Protein AF-A0AAW2DBZ5-F1 (afdb_monomer)

Secondary structure (DSSP, 8-state):
-GGGSHHHHHHHHHHHT----S-HHHHHHHHHHHHHHHHHHHHHHHTTTHHHHHHHHHHHHHHHHHT--SHHHHHHHHHHHHHHHHHHHHHHHHHHHHHT-S---SSS--HHHHHHHHHHHHHHH----EE-TT--EE--HHHHHHHHHHHHHHHHS-SS---HHHHHHHHTT--PPPPPHHHHHHHTSPPPHHHHHHHHHHS-TTSPP-TT---HHHHHHH-TTGGG---------S-------S-----------------------

Solvent-accessible surface area (backbone atoms only — not comparable to full-atom values): 16894 Å² total; per-residue (Å²): 111,67,86,75,39,78,65,44,62,53,54,50,51,59,41,58,66,59,87,61,79,78,53,73,67,53,30,51,52,55,32,51,64,47,37,51,58,53,51,52,52,46,44,47,68,68,57,62,42,45,71,57,49,44,53,52,48,51,51,51,46,51,54,44,68,75,64,62,82,50,73,68,46,53,54,49,45,52,53,50,50,54,52,43,51,54,45,49,55,50,52,40,53,53,35,32,60,68,39,72,52,90,75,76,75,91,67,77,87,57,51,67,60,24,50,50,47,34,50,52,51,50,58,73,70,51,83,65,63,46,66,48,97,85,67,50,79,43,66,51,67,71,59,47,51,50,51,52,51,53,50,52,48,62,71,71,44,72,87,70,81,68,51,72,64,55,54,51,58,67,46,73,80,56,88,71,86,73,80,49,74,65,54,53,52,59,74,66,52,82,79,48,69,65,58,54,49,54,52,48,73,64,44,59,46,88,44,83,43,56,98,84,68,56,38,41,41,57,54,66,74,64,52,69,71,68,82,59,76,75,64,74,73,72,70,77,70,94,64,81,90,75,83,83,72,97,79,77,94,73,90,77,84,88,84,88,83,88,86,81,85,88,83,88,89,79,92,80,136

Sequence (269 aa):
MWTSHPSCKEMIQLAWRSQNAGSRAAQLYSKLQKVRPDSSSWNKTVFGKVETEVKNKLALLQDIQNTIVNEDDVRREKCIREEVEILLNKEEQMWAQKARCDWILKGDRNKRFFQTIVKQRRAKSSILQLKDRNENLTDKPEEIEGILVEHFKSSYEDQNALSVDDILQELQGINIPQLTAQQCLELSKPITNFEIECTVFQLGPHKAPGPDGIPAYFFRNTGIFLDQTSLTLSKPSSTQGLYSNPSTKHSLASSQRTITLMRSPTLGP

Foldseek 3Di:
DLLVDPCSLVLLVVLLPDDDDDDLVVNVLSSLVSSVVSVVVVCCVPVVCLVVVLVVLVVVLVVLVVVDDDPVSVVVNVVSVVVNVVSLVSLLVVLCLLLVPPDDPPDPRPSVVSVVSNVVVCVVPDDQWDAAPVRDIDRDPVVVVVRVVVVVVVVPPCPDPDDPVNVVVVCVPDPDDDDDPVNVVVVPDFDDPVNVLVVLVVQDQSDQDDVSRDGSVVCNSNVSVSVSPPPPPVPPDPDDDDPPDPDDDDDDDDDDDDDDDDDDDDDDD

Radius of gyration: 31.0 Å; Cα contacts (8 Å, |Δi|>4): 136; chains: 1; bounding box: 101×47×87 Å

pLDDT: mean 74.48, std 19.23, range [26.88, 92.12]

Nearest PDB structures (foldseek):
  6zbt-assembly2_D  TM=3.368E-01  e=8.893E+00  Homo sapiens
  8ts1-assembly1_A  TM=1.913E-01  e=8.444E+00  Homo sapiens

Structure (mmCIF, N/CA/C/O backbone):
data_AF-A0AAW2DBZ5-F1
#
_entry.id   AF-A0AAW2DBZ5-F1
#
loop_
_atom_site.group_PDB
_atom_site.id
_atom_site.type_symbol
_atom_site.label_atom_id
_atom_site.label_alt_id
_atom_site.label_comp_id
_atom_site.label_asym_id
_atom_site.label_entity_id
_atom_site.label_seq_id
_atom_site.pdbx_PDB_ins_code
_atom_site.Cartn_x
_atom_site.Cartn_y
_atom_site.Cartn_z
_atom_site.occupancy
_atom_site.B_iso_or_equiv
_atom_site.auth_seq_id
_atom_site.auth_comp_id
_atom_site.auth_asym_id
_atom_site.auth_atom_id
_atom_site.pdbx_PDB_model_num
ATOM 1 N N . MET A 1 1 ? 2.232 7.362 -7.092 1.00 67.44 1 MET A N 1
ATOM 2 C CA . MET A 1 1 ? 2.298 6.153 -7.939 1.00 67.44 1 MET A CA 1
ATOM 3 C C . MET A 1 1 ? 0.928 5.722 -8.454 1.00 67.44 1 MET A C 1
ATOM 5 O O . MET A 1 1 ? 0.677 5.961 -9.623 1.00 67.44 1 MET A O 1
ATOM 9 N N . TRP A 1 2 ? 0.039 5.111 -7.654 1.00 72.38 2 TRP A N 1
ATOM 10 C CA . TRP A 1 2 ? -1.233 4.574 -8.181 1.00 72.38 2 TRP A CA 1
ATOM 11 C C . TRP A 1 2 ? -2.104 5.639 -8.853 1.00 72.38 2 TRP A C 1
ATOM 13 O O . TRP A 1 2 ? -2.554 5.466 -9.975 1.00 72.38 2 TRP A O 1
ATOM 23 N N . THR A 1 3 ? -2.286 6.769 -8.185 1.00 69.12 3 THR A N 1
ATOM 24 C CA . THR A 1 3 ? -3.102 7.913 -8.627 1.00 69.12 3 THR A CA 1
ATOM 25 C C . THR A 1 3 ? -2.534 8.656 -9.833 1.00 69.12 3 THR A C 1
ATOM 27 O O . THR A 1 3 ? -3.256 9.402 -10.481 1.00 69.12 3 THR A O 1
ATOM 30 N N . SER A 1 4 ? -1.258 8.435 -10.152 1.00 69.50 4 SER A N 1
ATOM 31 C CA . SER A 1 4 ? -0.603 8.983 -11.342 1.00 69.50 4 SER A CA 1
ATOM 32 C C . SER A 1 4 ? -0.947 8.187 -12.606 1.00 69.50 4 SER A C 1
ATOM 34 O O . SER A 1 4 ? -0.693 8.664 -13.707 1.00 69.50 4 SER A O 1
ATOM 36 N N . HIS A 1 5 ? -1.491 6.971 -12.469 1.00 73.44 5 HIS A N 1
ATOM 37 C CA . HIS A 1 5 ? -1.887 6.142 -13.602 1.00 73.44 5 HIS A CA 1
ATOM 38 C C . HIS A 1 5 ? -3.355 6.416 -13.976 1.00 73.44 5 HIS A C 1
ATOM 40 O O . HIS A 1 5 ? -4.223 6.284 -13.108 1.00 73.44 5 HIS A O 1
ATOM 46 N N . PRO A 1 6 ? -3.672 6.736 -15.245 1.00 73.88 6 PRO A N 1
ATOM 47 C CA . PRO A 1 6 ? -5.022 7.137 -15.657 1.00 73.88 6 PRO A CA 1
ATOM 48 C C . PRO A 1 6 ? -6.081 6.064 -15.358 1.00 73.88 6 PRO A C 1
ATOM 50 O O . PRO A 1 6 ? -7.137 6.367 -14.804 1.00 73.88 6 PRO A O 1
ATOM 53 N N . SER A 1 7 ? -5.748 4.788 -15.578 1.00 77.44 7 SER A N 1
ATOM 54 C CA . SER A 1 7 ? -6.664 3.662 -15.328 1.00 77.44 7 SER A CA 1
ATOM 55 C C . SER A 1 7 ? -6.982 3.414 -13.844 1.00 77.44 7 SER A C 1
ATOM 57 O O . SER A 1 7 ? -7.844 2.597 -13.529 1.00 77.44 7 SER A O 1
ATOM 59 N N . CYS A 1 8 ? -6.254 4.040 -12.911 1.00 75.31 8 CYS A N 1
ATOM 60 C CA . CYS A 1 8 ? -6.492 3.860 -11.478 1.00 75.31 8 CYS A CA 1
ATOM 61 C C . CYS A 1 8 ? -7.874 4.393 -11.097 1.00 75.31 8 CYS A C 1
ATOM 63 O O . CYS A 1 8 ? -8.652 3.706 -10.439 1.00 75.31 8 CYS A O 1
ATOM 65 N N . LYS A 1 9 ? -8.209 5.598 -11.574 1.00 77.50 9 LYS A N 1
ATOM 66 C CA . LYS A 1 9 ? -9.499 6.236 -11.296 1.00 77.50 9 LYS A CA 1
ATOM 67 C C . LYS A 1 9 ? -10.655 5.442 -11.907 1.00 77.50 9 LYS A C 1
ATOM 69 O O . LYS A 1 9 ? -11.675 5.258 -11.251 1.00 77.50 9 LYS A O 1
ATOM 74 N N . GLU A 1 10 ? -10.467 4.936 -13.122 1.00 80.69 10 GLU A N 1
ATOM 75 C CA . GLU A 1 10 ? -11.455 4.118 -13.831 1.00 80.69 10 GLU A CA 1
ATOM 76 C C . GLU A 1 10 ? -11.730 2.798 -13.106 1.00 80.69 10 GLU A C 1
ATOM 78 O O . GLU A 1 10 ? -12.887 2.482 -12.835 1.00 80.69 10 GLU A O 1
ATOM 83 N N . MET A 1 11 ? -10.681 2.067 -12.711 1.00 81.38 11 MET A N 1
ATOM 84 C CA . MET A 1 11 ? -10.806 0.821 -11.946 1.00 81.38 11 MET A CA 1
ATOM 85 C C . MET A 1 11 ? -11.600 1.037 -10.652 1.00 81.38 11 MET A C 1
ATOM 87 O O . MET A 1 11 ? -12.526 0.285 -10.350 1.00 81.38 11 MET A O 1
ATOM 91 N N . ILE A 1 12 ? -11.296 2.116 -9.928 1.00 77.88 12 ILE A N 1
ATOM 92 C CA . ILE A 1 12 ? -11.972 2.448 -8.671 1.00 77.88 12 ILE A CA 1
ATOM 93 C C . ILE A 1 12 ? -13.445 2.773 -8.916 1.00 77.88 12 ILE A C 1
ATOM 95 O O . ILE A 1 12 ? -14.307 2.272 -8.200 1.00 77.88 12 ILE A O 1
ATOM 99 N N . GLN A 1 13 ? -13.753 3.577 -9.935 1.00 78.81 13 GLN A N 1
ATOM 100 C CA . GLN A 1 13 ? -15.133 3.918 -10.278 1.00 78.81 13 GLN A CA 1
ATOM 101 C C . GLN A 1 13 ? -15.946 2.689 -10.696 1.00 78.81 13 GLN A C 1
ATOM 103 O O . GLN A 1 13 ? -17.103 2.566 -10.294 1.00 78.81 13 GLN A O 1
ATOM 108 N N . LEU A 1 14 ? -15.356 1.768 -11.461 1.00 80.25 14 LEU A N 1
ATOM 109 C CA . LEU A 1 14 ? -16.009 0.522 -11.866 1.00 80.25 14 LEU A CA 1
ATOM 110 C C . LEU A 1 14 ? -16.351 -0.352 -10.654 1.00 80.25 14 LEU A C 1
ATOM 112 O O . LEU A 1 14 ? -17.503 -0.761 -10.508 1.00 80.25 14 LEU A O 1
ATOM 116 N N . ALA A 1 15 ? -15.400 -0.555 -9.739 1.00 76.81 15 ALA A N 1
ATOM 117 C CA . ALA A 1 15 ? -15.642 -1.297 -8.502 1.00 76.81 15 ALA A CA 1
ATOM 118 C C . ALA A 1 15 ? -16.706 -0.613 -7.611 1.00 76.81 15 ALA A C 1
ATOM 120 O O . ALA A 1 15 ? -17.565 -1.274 -7.013 1.00 76.81 15 ALA A O 1
ATOM 121 N N . TRP A 1 16 ? -16.703 0.726 -7.566 1.00 78.44 16 TRP A N 1
ATOM 122 C CA . TRP A 1 16 ? -17.593 1.534 -6.721 1.00 78.44 16 TRP A CA 1
ATOM 123 C C . TRP A 1 16 ? -19.044 1.620 -7.213 1.00 78.44 16 TRP A C 1
ATOM 125 O O . TRP A 1 16 ? -19.956 1.822 -6.404 1.00 78.44 16 TRP A O 1
ATOM 135 N N . ARG A 1 17 ? -19.276 1.451 -8.522 1.00 76.38 17 ARG A N 1
ATOM 136 C CA . ARG A 1 17 ? -20.611 1.464 -9.155 1.00 76.38 17 ARG A CA 1
ATOM 137 C C . ARG A 1 17 ? -21.458 0.234 -8.838 1.00 76.38 17 ARG A C 1
ATOM 139 O O . ARG A 1 17 ? -22.646 0.224 -9.151 1.00 76.38 17 ARG A O 1
ATOM 146 N N . SER A 1 18 ? -20.881 -0.790 -8.215 1.00 72.75 18 SER A N 1
ATOM 147 C CA . SER A 1 18 ? -21.631 -1.986 -7.846 1.00 72.75 18 SER A CA 1
ATOM 148 C C . SER A 1 18 ? -22.760 -1.662 -6.852 1.00 72.75 18 SER A C 1
ATOM 150 O O . SER A 1 18 ? -22.534 -1.102 -5.776 1.00 72.75 18 SER A O 1
ATOM 152 N N . GLN A 1 19 ? -23.999 -1.999 -7.228 1.00 69.69 19 GLN A N 1
ATOM 153 C CA . GLN A 1 19 ? -25.156 -1.888 -6.341 1.00 69.69 19 GLN A CA 1
ATOM 154 C C . GLN A 1 19 ? -25.124 -3.041 -5.338 1.00 69.69 19 GLN A C 1
ATOM 156 O O . GLN A 1 19 ? -25.031 -4.206 -5.719 1.00 69.69 19 GLN A O 1
ATOM 161 N N . ASN A 1 20 ? -25.181 -2.704 -4.052 1.00 75.25 20 ASN A N 1
ATOM 162 C CA . ASN A 1 20 ? -25.226 -3.665 -2.957 1.00 75.25 20 ASN A CA 1
ATOM 163 C C . ASN A 1 20 ? -26.498 -3.392 -2.143 1.00 75.25 20 ASN A C 1
ATOM 165 O O . ASN A 1 20 ? -26.858 -2.232 -1.941 1.00 75.25 20 ASN A O 1
ATOM 169 N N . ALA A 1 21 ? -27.180 -4.441 -1.687 1.00 74.81 21 ALA A N 1
ATOM 170 C CA . ALA A 1 21 ? -28.349 -4.314 -0.819 1.00 74.81 21 ALA A CA 1
ATOM 171 C C . ALA A 1 21 ? -27.935 -4.098 0.651 1.00 74.81 21 ALA A C 1
ATOM 173 O O . ALA A 1 21 ? -26.823 -4.446 1.048 1.00 74.81 21 ALA A O 1
ATOM 174 N N . GLY A 1 22 ? -28.838 -3.545 1.466 1.00 80.25 22 GLY A N 1
ATOM 175 C CA . GLY A 1 22 ? -28.649 -3.373 2.913 1.00 80.25 22 GLY A CA 1
ATOM 176 C C . GLY A 1 22 ? -28.512 -1.918 3.365 1.00 80.25 22 GLY A C 1
ATOM 177 O O . GLY A 1 22 ? -28.784 -0.986 2.607 1.00 80.25 22 GLY A O 1
ATOM 178 N N . SER A 1 23 ? -28.105 -1.720 4.623 1.00 82.19 23 SER A N 1
ATOM 179 C CA . SER A 1 23 ? -27.888 -0.386 5.200 1.00 82.19 23 SER A CA 1
ATOM 180 C C . SER A 1 23 ? -26.765 0.360 4.475 1.00 82.19 23 SER A C 1
ATOM 182 O O . SER A 1 23 ? -25.863 -0.255 3.910 1.00 82.19 23 SER A O 1
ATOM 184 N N . ARG A 1 24 ? -26.761 1.696 4.520 1.00 74.94 24 ARG A N 1
ATOM 185 C CA . ARG A 1 24 ? -25.708 2.510 3.878 1.00 74.94 24 ARG A CA 1
ATOM 186 C C . ARG A 1 24 ? -24.297 2.139 4.355 1.00 74.94 24 ARG A C 1
ATOM 188 O O . ARG A 1 24 ? -23.380 2.074 3.543 1.00 74.94 24 ARG A O 1
ATOM 195 N N . ALA A 1 25 ? -24.141 1.807 5.638 1.00 77.81 25 ALA A N 1
ATOM 196 C CA . ALA A 1 25 ? -22.880 1.308 6.189 1.00 77.81 25 ALA A CA 1
ATOM 197 C C . ALA A 1 25 ? -22.480 -0.058 5.596 1.00 77.81 25 ALA A C 1
ATOM 199 O O . ALA A 1 25 ? -21.330 -0.244 5.201 1.00 77.81 25 ALA A O 1
ATOM 200 N N . ALA A 1 26 ? -23.430 -0.991 5.457 1.00 80.00 26 ALA A N 1
ATOM 201 C CA . ALA A 1 26 ? -23.186 -2.288 4.823 1.00 80.00 26 ALA A CA 1
ATOM 202 C C . ALA A 1 26 ? -22.861 -2.149 3.325 1.00 80.00 26 ALA A C 1
ATOM 204 O O . ALA A 1 26 ? -21.994 -2.856 2.805 1.00 80.00 26 ALA A O 1
ATOM 205 N N . GLN A 1 27 ? -23.501 -1.202 2.633 1.00 80.94 27 GLN A N 1
ATOM 206 C CA . GLN A 1 27 ? -23.209 -0.879 1.237 1.00 80.94 27 GLN A CA 1
ATOM 207 C C . GLN A 1 27 ? -21.795 -0.320 1.072 1.00 80.94 27 GLN A C 1
ATOM 209 O O . GLN A 1 27 ? -21.076 -0.766 0.176 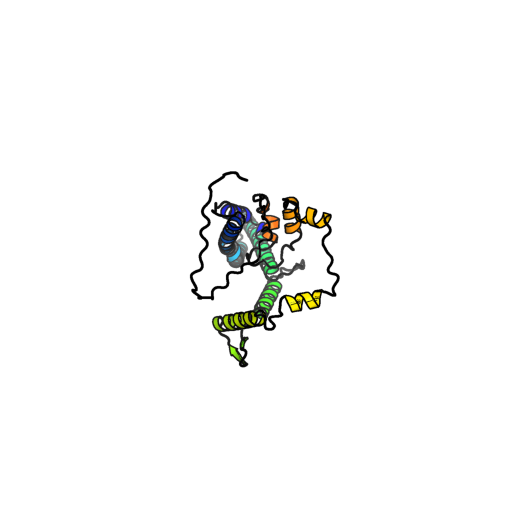1.00 80.94 27 GLN A O 1
ATOM 214 N N . LEU A 1 28 ? -21.385 0.616 1.937 1.00 79.44 28 LEU A N 1
ATOM 215 C CA . LEU A 1 28 ? -20.029 1.163 1.963 1.00 79.44 28 LEU A CA 1
ATOM 216 C C . LEU A 1 28 ? -19.001 0.054 2.202 1.00 79.44 28 LEU A C 1
ATOM 218 O O . LEU A 1 28 ? -18.080 -0.103 1.405 1.00 79.44 28 LEU A O 1
ATOM 222 N N . TYR A 1 29 ? -19.194 -0.759 3.241 1.00 81.31 29 TYR A N 1
ATOM 223 C CA . TYR A 1 29 ? -18.308 -1.880 3.548 1.00 81.31 29 TYR A CA 1
ATOM 224 C C . TYR A 1 29 ? -18.183 -2.855 2.369 1.00 81.31 29 TYR A C 1
ATOM 226 O O . TYR A 1 29 ? -17.077 -3.203 1.963 1.00 81.31 29 TYR A O 1
ATOM 234 N N . SER A 1 30 ? -19.306 -3.229 1.752 1.00 82.06 30 SER A N 1
ATOM 235 C CA . SER A 1 30 ? -19.325 -4.131 0.593 1.00 82.06 30 SER A CA 1
ATOM 236 C C . SER A 1 30 ? -18.597 -3.545 -0.621 1.00 82.06 30 SER A C 1
ATOM 238 O O . SER A 1 30 ? -17.924 -4.272 -1.350 1.00 82.06 30 SER A O 1
ATOM 240 N N . LYS A 1 31 ? -18.686 -2.226 -0.840 1.00 81.81 31 LYS A N 1
ATOM 241 C CA . LYS A 1 31 ? -17.921 -1.539 -1.893 1.00 81.81 31 LYS A CA 1
ATOM 242 C C . LYS A 1 31 ? -16.422 -1.554 -1.595 1.00 81.81 31 LYS A C 1
ATOM 244 O O . LYS A 1 31 ? -15.640 -1.877 -2.484 1.00 81.81 31 LYS A O 1
ATOM 249 N N . LEU A 1 32 ? -16.017 -1.277 -0.354 1.00 81.69 32 LEU A N 1
ATOM 250 C CA . LEU A 1 32 ? -14.607 -1.333 0.060 1.00 81.69 32 LEU A CA 1
ATOM 251 C C . LEU A 1 32 ? -14.028 -2.750 -0.093 1.00 81.69 32 LEU A C 1
ATOM 253 O O . LEU A 1 32 ? -12.922 -2.910 -0.612 1.00 81.69 32 LEU A O 1
ATOM 257 N N . GLN A 1 33 ? -14.807 -3.777 0.259 1.00 82.81 33 GLN A N 1
ATOM 258 C CA . GLN A 1 33 ? -14.425 -5.181 0.086 1.00 82.81 33 GLN A CA 1
ATOM 259 C C . GLN A 1 33 ? -14.250 -5.595 -1.380 1.00 82.81 33 GLN A C 1
ATOM 261 O O . GLN A 1 33 ? -13.469 -6.499 -1.650 1.00 82.81 33 GLN A O 1
ATOM 266 N N . LYS A 1 34 ? -14.918 -4.930 -2.331 1.00 82.31 34 LYS A N 1
ATOM 267 C CA . LYS A 1 34 ? -14.721 -5.149 -3.777 1.00 82.31 34 LYS A CA 1
ATOM 268 C C . LYS A 1 34 ? -13.516 -4.390 -4.329 1.00 82.31 34 LYS A C 1
ATOM 270 O O . LYS A 1 34 ? -12.716 -4.950 -5.068 1.00 82.31 34 LYS A O 1
ATOM 275 N N . VAL A 1 35 ? -13.326 -3.137 -3.912 1.00 83.00 35 VAL A N 1
ATOM 276 C CA . VAL A 1 35 ? -12.179 -2.317 -4.341 1.00 83.00 35 VAL A CA 1
ATOM 277 C C . VAL A 1 35 ? -10.847 -2.960 -3.947 1.00 83.00 35 VAL A C 1
ATOM 279 O O . VAL A 1 35 ? -9.864 -2.872 -4.683 1.00 83.00 35 VAL A O 1
ATOM 282 N N . ARG A 1 36 ? -10.778 -3.610 -2.784 1.00 81.94 36 ARG A N 1
ATOM 283 C CA . ARG A 1 36 ? -9.543 -4.214 -2.268 1.00 81.94 36 ARG A CA 1
ATOM 284 C C . ARG A 1 36 ? -8.939 -5.304 -3.182 1.00 81.94 36 ARG A C 1
ATOM 286 O O . ARG A 1 36 ? -7.766 -5.166 -3.538 1.00 81.94 36 ARG A O 1
ATOM 293 N N . PRO A 1 37 ? -9.650 -6.378 -3.574 1.00 83.25 37 PRO A N 1
ATOM 294 C CA . PRO A 1 37 ? -9.114 -7.381 -4.491 1.00 83.25 37 PRO A CA 1
ATOM 295 C C . PRO A 1 37 ? -8.846 -6.810 -5.889 1.00 83.25 37 PRO A C 1
ATOM 297 O O . PRO A 1 37 ? -7.792 -7.105 -6.454 1.00 83.25 37 PRO A O 1
ATOM 300 N N . ASP A 1 38 ? -9.718 -5.938 -6.405 1.00 83.56 38 ASP A N 1
ATOM 301 C CA . ASP A 1 38 ? -9.556 -5.328 -7.732 1.00 83.56 38 ASP A CA 1
ATOM 302 C C . ASP A 1 38 ? -8.300 -4.453 -7.800 1.00 83.56 38 ASP A C 1
ATOM 304 O O . ASP A 1 38 ? -7.484 -4.588 -8.713 1.00 83.56 38 ASP A O 1
ATOM 308 N N . SER A 1 39 ? -8.075 -3.618 -6.782 1.00 78.94 39 SER A N 1
ATOM 309 C CA . SER A 1 39 ? -6.864 -2.797 -6.673 1.00 78.94 39 SER A CA 1
ATOM 310 C C . SER A 1 39 ? -5.599 -3.635 -6.484 1.00 78.94 39 SER A C 1
ATOM 312 O O . SER A 1 39 ? -4.557 -3.305 -7.051 1.00 78.94 39 SER A O 1
ATOM 314 N N . SER A 1 40 ? -5.677 -4.750 -5.752 1.00 80.88 40 SER A N 1
ATOM 315 C CA . SER A 1 40 ? -4.569 -5.700 -5.609 1.00 80.88 40 SER A CA 1
ATOM 316 C C . SER A 1 40 ? -4.218 -6.377 -6.940 1.00 80.88 40 SER A C 1
ATOM 318 O O . SER A 1 40 ? -3.044 -6.423 -7.320 1.00 80.88 40 SER A O 1
ATOM 320 N N . SER A 1 41 ? -5.225 -6.849 -7.680 1.00 83.81 41 SER A N 1
ATOM 321 C CA . SER A 1 41 ? -5.068 -7.448 -9.010 1.00 83.81 41 SER A CA 1
ATOM 322 C C . SER A 1 41 ? -4.499 -6.442 -10.013 1.00 83.81 41 SER A C 1
ATOM 324 O O . SER A 1 41 ? -3.495 -6.706 -10.678 1.00 83.81 41 SER A O 1
ATOM 326 N N . TRP A 1 42 ? -5.063 -5.234 -10.047 1.00 83.81 42 TRP A N 1
ATOM 327 C CA . TRP A 1 42 ? -4.586 -4.139 -10.884 1.00 83.81 42 TRP A CA 1
ATOM 328 C C . TRP A 1 42 ? -3.137 -3.757 -10.565 1.00 83.81 42 TRP A C 1
ATOM 330 O O . TRP A 1 42 ? -2.319 -3.628 -11.475 1.00 83.81 42 TRP A O 1
ATOM 340 N N . ASN A 1 43 ? -2.774 -3.660 -9.283 1.00 82.44 43 ASN A N 1
ATOM 341 C CA . ASN A 1 43 ? -1.408 -3.352 -8.872 1.00 82.44 43 ASN A CA 1
ATOM 342 C C . ASN A 1 43 ? -0.407 -4.428 -9.324 1.00 82.44 43 ASN A C 1
ATOM 344 O O . ASN A 1 43 ? 0.690 -4.093 -9.766 1.00 82.44 43 ASN A O 1
ATOM 348 N N . LYS A 1 44 ? -0.775 -5.715 -9.265 1.00 81.00 44 LYS A N 1
ATOM 349 C CA . LYS A 1 44 ? 0.066 -6.800 -9.800 1.00 81.00 44 LYS A CA 1
ATOM 350 C C . LYS A 1 44 ? 0.233 -6.695 -11.315 1.00 81.00 44 LYS A C 1
ATOM 352 O O . LYS A 1 44 ? 1.339 -6.877 -11.811 1.00 81.00 44 LYS A O 1
ATOM 357 N N . THR A 1 45 ? -0.834 -6.373 -12.037 1.00 81.25 45 THR A N 1
ATOM 358 C CA . THR A 1 45 ? -0.811 -6.280 -13.501 1.00 81.25 45 THR A CA 1
ATOM 359 C C . THR A 1 45 ? -0.018 -5.072 -13.996 1.00 81.25 45 THR A C 1
ATOM 361 O O . THR A 1 45 ? 0.801 -5.223 -14.897 1.00 81.25 45 THR A O 1
ATOM 364 N N . VAL A 1 46 ? -0.224 -3.895 -13.395 1.00 76.44 46 VAL A N 1
ATOM 365 C CA . VAL A 1 46 ? 0.373 -2.625 -13.847 1.00 76.44 46 VAL A CA 1
ATOM 366 C C . VAL A 1 46 ? 1.750 -2.373 -13.242 1.00 76.44 46 VAL A C 1
ATOM 368 O O . VAL A 1 46 ? 2.656 -1.937 -13.942 1.00 76.44 46 VAL A O 1
ATOM 371 N N . PHE A 1 47 ? 1.938 -2.644 -11.948 1.00 76.38 47 PHE A N 1
ATOM 372 C CA . PHE A 1 47 ? 3.202 -2.352 -11.260 1.00 76.38 47 PHE A CA 1
ATOM 373 C C . PHE A 1 47 ? 4.044 -3.596 -10.975 1.00 76.38 47 PHE A C 1
ATOM 375 O O . PHE A 1 47 ? 5.253 -3.483 -10.785 1.00 76.38 47 PHE A O 1
ATOM 382 N N . GLY A 1 48 ? 3.444 -4.790 -10.969 1.00 77.88 48 GLY A N 1
ATOM 383 C CA . GLY A 1 48 ? 4.169 -6.036 -10.702 1.00 77.88 48 GLY A CA 1
ATOM 384 C C . GLY A 1 48 ? 5.193 -6.397 -11.778 1.00 77.88 48 GLY A C 1
ATOM 385 O O . GLY A 1 48 ? 6.137 -7.124 -11.486 1.00 77.88 48 GLY A O 1
ATOM 386 N N . LYS A 1 49 ? 5.048 -5.859 -12.995 1.00 81.31 49 LYS A N 1
ATOM 387 C CA . LYS A 1 49 ? 5.963 -6.103 -14.120 1.00 81.31 49 LYS A CA 1
ATOM 388 C C . LYS A 1 49 ? 6.995 -5.001 -14.343 1.00 81.31 49 LYS A C 1
ATOM 390 O O . LYS A 1 49 ? 7.881 -5.202 -15.164 1.00 81.31 49 LYS A O 1
ATOM 395 N N . VAL A 1 50 ? 6.948 -3.894 -13.596 1.00 85.50 50 VAL A N 1
ATOM 396 C CA . VAL A 1 50 ? 7.817 -2.722 -13.831 1.00 85.50 50 VAL A CA 1
ATOM 397 C C . VAL A 1 50 ? 9.298 -3.099 -13.840 1.00 85.50 50 VAL A C 1
ATOM 399 O O . VAL A 1 50 ? 10.021 -2.677 -14.732 1.00 85.50 50 VAL A O 1
ATOM 402 N N . GLU A 1 51 ? 9.754 -3.954 -12.921 1.00 83.12 51 GLU A N 1
ATOM 403 C CA . GLU A 1 51 ? 11.168 -4.370 -12.882 1.00 83.12 51 GLU A CA 1
ATOM 404 C C . GLU A 1 51 ? 11.570 -5.193 -14.120 1.00 83.12 51 GLU A C 1
ATOM 406 O O . GLU A 1 51 ? 12.692 -5.092 -14.617 1.00 83.12 51 GLU A O 1
ATOM 411 N N . THR A 1 52 ? 10.639 -5.999 -14.641 1.00 86.00 52 THR A N 1
ATOM 412 C CA . THR A 1 52 ? 10.849 -6.803 -15.855 1.00 86.00 52 THR A CA 1
ATOM 413 C C . THR A 1 52 ? 10.801 -5.924 -17.103 1.00 86.00 52 THR A C 1
ATOM 415 O O . THR A 1 52 ? 11.634 -6.073 -17.990 1.00 86.00 52 THR A O 1
ATOM 418 N N . GLU A 1 53 ? 9.875 -4.967 -17.158 1.00 87.25 53 GLU A N 1
ATOM 419 C CA . GLU A 1 53 ? 9.768 -3.992 -18.245 1.00 87.25 53 GLU A CA 1
ATOM 420 C C . GLU A 1 53 ? 11.005 -3.099 -18.330 1.00 87.25 53 GLU A C 1
ATOM 422 O O . GLU A 1 53 ? 11.540 -2.925 -19.422 1.00 87.25 53 GLU A O 1
ATOM 427 N N . VAL A 1 54 ? 11.514 -2.612 -17.191 1.00 88.75 54 VAL A N 1
ATOM 428 C CA . VAL A 1 54 ? 12.789 -1.880 -17.117 1.00 88.75 54 VAL A CA 1
ATOM 429 C C . VAL A 1 54 ? 13.916 -2.728 -17.702 1.00 88.75 54 VAL A C 1
ATOM 431 O O . VAL A 1 54 ? 14.647 -2.254 -18.568 1.00 88.75 54 VAL A O 1
ATOM 434 N N . LYS A 1 55 ? 14.040 -3.996 -17.285 1.00 89.81 55 LYS A N 1
ATOM 435 C CA . LYS A 1 55 ? 15.083 -4.902 -17.790 1.00 89.81 55 LYS A CA 1
ATOM 436 C C . LYS A 1 55 ? 14.976 -5.115 -19.305 1.00 89.81 55 LYS A C 1
ATOM 438 O O . LYS A 1 55 ? 15.985 -5.028 -19.999 1.00 89.81 55 LYS A O 1
ATOM 443 N N . ASN A 1 56 ? 13.770 -5.357 -19.814 1.00 91.62 56 ASN A N 1
ATOM 444 C CA . ASN A 1 56 ? 13.531 -5.597 -21.237 1.00 91.62 56 ASN A CA 1
ATOM 445 C C . ASN A 1 56 ? 13.809 -4.347 -22.084 1.00 91.62 56 ASN A C 1
ATOM 447 O O . ASN A 1 56 ? 14.418 -4.447 -23.144 1.00 91.62 56 ASN A O 1
ATOM 451 N N . LYS A 1 57 ? 13.387 -3.166 -21.618 1.00 91.88 57 LYS A N 1
ATOM 452 C CA . LYS A 1 57 ? 13.604 -1.898 -22.327 1.00 91.88 57 LYS A CA 1
ATOM 453 C C . LYS A 1 57 ? 15.067 -1.460 -22.297 1.00 91.88 57 LYS A C 1
ATOM 455 O O . LYS A 1 57 ? 15.534 -0.916 -23.289 1.00 91.88 57 LYS A O 1
ATOM 460 N N . LEU A 1 58 ? 15.802 -1.746 -21.220 1.00 91.38 58 LEU A N 1
ATOM 461 C CA . LEU A 1 58 ? 17.253 -1.541 -21.171 1.00 91.38 58 LEU A CA 1
ATOM 462 C C . LEU A 1 58 ? 17.998 -2.457 -22.148 1.00 91.38 58 LEU A C 1
ATOM 464 O O . LEU A 1 58 ? 18.895 -1.983 -22.835 1.00 91.38 58 LEU A O 1
ATOM 468 N N . ALA A 1 59 ? 17.608 -3.733 -22.246 1.00 92.00 59 ALA A N 1
ATOM 469 C CA . ALA A 1 59 ? 18.180 -4.649 -23.234 1.00 92.00 59 ALA A CA 1
ATOM 470 C C . ALA A 1 59 ? 17.907 -4.163 -24.667 1.00 92.00 59 ALA A C 1
ATOM 472 O O . ALA A 1 59 ? 18.833 -4.033 -25.458 1.00 92.00 59 ALA A O 1
ATOM 473 N N . LEU A 1 60 ? 16.662 -3.772 -24.960 1.00 91.25 60 LEU A N 1
ATOM 474 C CA . LEU A 1 60 ? 16.295 -3.200 -26.257 1.00 91.25 60 LEU A CA 1
ATOM 475 C C . LEU A 1 60 ? 17.077 -1.916 -26.573 1.00 91.25 60 LEU A C 1
ATOM 477 O O . LEU A 1 60 ? 17.505 -1.722 -27.707 1.00 91.25 60 LEU A O 1
ATOM 481 N N . LEU A 1 61 ? 17.259 -1.032 -25.587 1.00 91.06 61 LEU A N 1
ATOM 482 C CA . LEU A 1 61 ? 18.046 0.188 -25.753 1.00 91.06 61 LEU A CA 1
ATOM 483 C C . LEU A 1 61 ? 19.499 -0.143 -26.108 1.00 91.06 61 LEU A C 1
ATOM 485 O O . LEU A 1 61 ? 20.052 0.467 -27.018 1.00 91.06 61 LEU A O 1
ATOM 489 N N . GLN A 1 62 ? 20.090 -1.126 -25.427 1.00 91.44 62 GLN A N 1
ATOM 490 C CA . GLN A 1 62 ? 21.448 -1.587 -25.698 1.00 91.44 62 GLN A CA 1
ATOM 491 C C . GLN A 1 62 ? 21.576 -2.190 -27.105 1.00 91.44 62 GLN A C 1
ATOM 493 O O . GLN A 1 62 ? 22.519 -1.865 -27.823 1.00 91.44 62 GLN A O 1
ATOM 498 N N . ASP A 1 63 ? 20.612 -3.005 -27.530 1.00 90.44 63 ASP A N 1
ATOM 499 C CA . ASP A 1 63 ? 20.592 -3.596 -28.872 1.00 90.44 63 ASP A CA 1
ATOM 500 C C . ASP A 1 63 ? 20.491 -2.520 -29.962 1.00 90.44 63 ASP A C 1
ATOM 502 O O . ASP A 1 63 ? 21.237 -2.556 -30.943 1.00 90.44 63 ASP A O 1
ATOM 506 N N . ILE A 1 64 ? 19.621 -1.520 -29.773 1.00 88.12 64 ILE A N 1
ATOM 507 C CA . ILE A 1 64 ? 19.499 -0.385 -30.697 1.00 88.12 64 ILE A CA 1
ATOM 508 C C . ILE A 1 64 ? 20.811 0.394 -30.744 1.00 88.12 64 ILE A C 1
ATOM 510 O O . ILE A 1 64 ? 21.290 0.666 -31.837 1.00 88.12 64 ILE A O 1
ATOM 514 N N . GLN A 1 65 ? 21.417 0.700 -29.591 1.00 88.19 65 GLN A N 1
ATOM 515 C CA . GLN A 1 65 ? 22.684 1.435 -29.505 1.00 88.19 65 GLN A CA 1
ATOM 516 C C . GLN A 1 65 ? 23.843 0.718 -30.209 1.00 88.19 65 GLN A C 1
ATOM 518 O O . GLN A 1 65 ? 24.688 1.376 -30.813 1.00 88.19 65 GLN A O 1
ATOM 523 N N . ASN A 1 66 ? 23.853 -0.615 -30.196 1.00 88.56 66 ASN A N 1
ATOM 524 C CA . ASN A 1 66 ? 24.845 -1.422 -30.910 1.00 88.56 66 ASN A CA 1
ATOM 525 C C . ASN A 1 66 ? 24.594 -1.504 -32.426 1.00 88.56 66 ASN A C 1
ATOM 527 O O . ASN A 1 66 ? 25.502 -1.865 -33.171 1.00 88.56 66 ASN A O 1
ATOM 531 N N . THR A 1 67 ? 23.380 -1.187 -32.882 1.00 86.38 67 THR A N 1
ATOM 532 C CA . THR A 1 67 ? 22.926 -1.386 -34.270 1.00 86.38 67 THR A CA 1
ATOM 533 C C . THR A 1 67 ? 22.527 -0.064 -34.941 1.00 86.38 67 THR A C 1
ATOM 535 O O . THR A 1 67 ? 21.805 -0.070 -35.934 1.00 86.38 67 THR A O 1
ATOM 538 N N . ILE A 1 68 ? 22.961 1.086 -34.409 1.00 85.00 68 ILE A N 1
ATOM 539 C CA . ILE A 1 68 ? 22.634 2.398 -34.989 1.00 85.00 68 ILE A CA 1
ATOM 540 C C . ILE A 1 68 ? 23.354 2.548 -36.328 1.00 85.00 68 ILE A C 1
ATOM 542 O O . ILE A 1 68 ? 24.582 2.607 -36.373 1.00 85.00 68 ILE A O 1
ATOM 546 N N . VAL A 1 69 ? 22.580 2.675 -37.405 1.00 83.44 69 VAL A N 1
ATOM 547 C CA . VAL A 1 69 ? 23.114 2.961 -38.746 1.00 83.44 69 VAL A CA 1
ATOM 548 C C . VAL A 1 69 ? 22.479 4.223 -39.332 1.00 83.44 69 VAL A C 1
ATOM 550 O O . VAL A 1 69 ? 23.169 5.006 -39.984 1.00 83.44 69 VAL A O 1
ATOM 553 N N . ASN A 1 70 ? 21.192 4.469 -39.052 1.00 88.31 70 ASN A N 1
ATOM 554 C CA . ASN A 1 70 ? 20.406 5.503 -39.728 1.00 88.31 70 ASN A CA 1
ATOM 555 C C . ASN A 1 70 ? 19.841 6.558 -38.758 1.00 88.31 70 ASN A C 1
ATOM 557 O O . ASN A 1 70 ? 19.703 6.325 -37.557 1.00 88.31 70 ASN A O 1
ATOM 561 N N . GLU A 1 71 ? 19.419 7.711 -39.291 1.00 84.75 71 GLU A N 1
ATOM 562 C CA . GLU A 1 71 ? 18.772 8.775 -38.501 1.00 84.75 71 GLU A CA 1
ATOM 563 C C . GLU A 1 71 ? 17.464 8.302 -37.832 1.00 84.75 71 GLU A C 1
ATOM 565 O O . GLU A 1 71 ? 17.146 8.701 -36.711 1.00 84.75 71 GLU A O 1
ATOM 570 N N . ASP A 1 72 ? 16.731 7.388 -3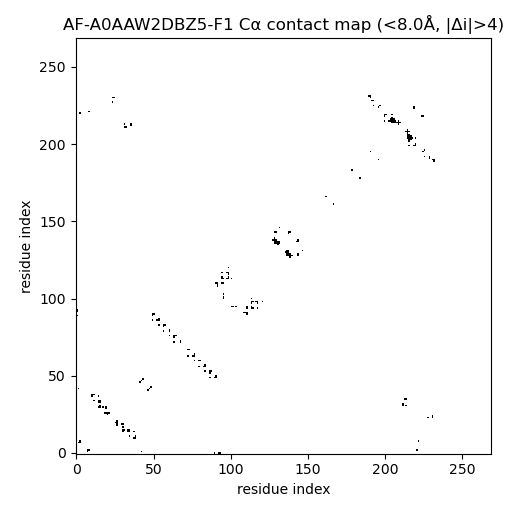8.472 1.00 85.56 72 ASP A N 1
ATOM 571 C CA . ASP A 1 72 ? 15.532 6.779 -37.887 1.00 85.56 72 ASP A CA 1
ATOM 572 C C . ASP A 1 72 ? 15.849 5.904 -36.664 1.00 85.56 72 ASP A C 1
ATOM 574 O O . ASP A 1 72 ? 15.059 5.860 -35.716 1.00 85.56 72 ASP A O 1
ATOM 578 N N . ASP A 1 73 ? 17.022 5.265 -36.626 1.00 84.69 73 ASP A N 1
ATOM 579 C CA . ASP A 1 73 ? 17.467 4.496 -35.459 1.00 84.69 73 ASP A CA 1
ATOM 580 C C . ASP A 1 73 ? 17.855 5.423 -34.306 1.00 84.69 73 ASP A C 1
ATOM 582 O O . ASP A 1 73 ? 17.557 5.119 -33.153 1.00 84.69 73 ASP A O 1
ATOM 586 N N . VAL A 1 74 ? 18.414 6.602 -34.605 1.00 86.88 74 VAL A N 1
ATOM 587 C CA . VAL A 1 74 ? 18.676 7.655 -33.607 1.00 86.88 74 VAL A CA 1
ATOM 588 C C . VAL A 1 74 ? 17.368 8.176 -33.002 1.00 86.88 74 VAL A C 1
ATOM 590 O O . VAL A 1 74 ? 17.267 8.364 -31.788 1.00 86.88 74 VAL A O 1
ATOM 593 N N . ARG A 1 75 ? 16.324 8.371 -33.819 1.00 88.38 75 ARG A N 1
ATOM 594 C CA . ARG A 1 75 ? 14.991 8.761 -33.322 1.00 88.38 75 ARG A CA 1
ATOM 595 C C . ARG A 1 75 ? 14.371 7.663 -32.459 1.00 88.38 75 ARG A C 1
ATOM 597 O O . ARG A 1 75 ? 13.792 7.964 -31.412 1.00 88.38 75 ARG A O 1
ATOM 604 N N . ARG A 1 76 ? 14.516 6.398 -32.865 1.00 87.12 76 ARG A N 1
ATOM 605 C CA . ARG A 1 76 ? 14.040 5.240 -32.098 1.00 87.12 76 ARG A CA 1
ATOM 606 C C . ARG A 1 76 ? 14.780 5.099 -30.766 1.00 87.12 76 ARG A C 1
ATOM 608 O O . ARG A 1 76 ? 14.124 4.898 -29.749 1.00 87.12 76 ARG A O 1
ATOM 615 N N . GLU A 1 77 ? 16.103 5.264 -30.750 1.00 91.69 77 GLU A N 1
ATOM 616 C CA . GLU A 1 77 ? 16.923 5.288 -29.529 1.00 91.69 77 GLU A CA 1
ATOM 617 C C . GLU A 1 77 ? 16.398 6.331 -28.549 1.00 91.69 77 GLU A C 1
ATOM 619 O O . GLU A 1 77 ? 16.133 6.011 -27.388 1.00 91.69 77 GLU A O 1
ATOM 624 N N . LYS A 1 78 ? 16.163 7.556 -29.035 1.00 90.38 78 LYS A N 1
ATOM 625 C CA . LYS A 1 78 ? 15.679 8.654 -28.200 1.00 90.38 78 LYS A CA 1
ATOM 626 C C . LYS A 1 78 ? 14.332 8.320 -27.560 1.00 90.38 78 LYS A C 1
ATOM 628 O O . LYS A 1 78 ? 14.176 8.497 -26.356 1.00 90.38 78 LYS A O 1
ATOM 633 N N . CYS A 1 79 ? 13.395 7.787 -28.342 1.00 90.75 79 CYS A N 1
ATOM 634 C CA . CYS A 1 79 ? 12.077 7.391 -27.851 1.00 90.75 79 CYS A CA 1
ATOM 635 C C . CYS A 1 79 ? 12.166 6.292 -26.776 1.00 90.75 79 CYS A C 1
ATOM 637 O O . CYS A 1 79 ? 11.590 6.427 -25.698 1.00 90.75 79 CYS A O 1
ATOM 639 N N . ILE A 1 80 ? 12.951 5.235 -27.017 1.00 90.88 80 ILE A N 1
ATOM 640 C CA . ILE A 1 80 ? 13.125 4.149 -26.041 1.00 90.88 80 ILE A CA 1
ATOM 641 C C . ILE A 1 80 ? 13.821 4.646 -24.769 1.00 90.88 80 ILE A C 1
ATOM 643 O O . ILE A 1 80 ? 13.453 4.237 -23.669 1.00 90.88 80 ILE A O 1
ATOM 647 N N . ARG A 1 81 ? 14.792 5.553 -24.885 1.00 91.38 81 ARG A N 1
ATOM 648 C CA . ARG A 1 81 ? 15.468 6.158 -23.734 1.00 91.38 81 ARG A CA 1
ATOM 649 C C . ARG A 1 81 ? 14.508 6.968 -22.859 1.00 91.38 81 ARG A C 1
ATOM 651 O O . ARG A 1 81 ? 14.553 6.828 -21.638 1.00 91.38 81 ARG A O 1
ATOM 658 N N . GLU A 1 82 ? 13.620 7.758 -23.461 1.00 92.12 82 GLU A N 1
ATOM 659 C CA . GLU A 1 82 ? 12.571 8.491 -22.737 1.00 92.12 82 GLU A CA 1
ATOM 660 C C . GLU A 1 82 ? 11.611 7.525 -22.014 1.00 92.12 82 GLU A C 1
ATOM 662 O O . GLU A 1 82 ? 11.288 7.717 -20.839 1.00 92.12 82 GLU A O 1
ATOM 667 N N . GLU A 1 83 ? 11.210 6.427 -22.663 1.00 90.50 83 GLU A N 1
ATOM 668 C CA . GLU A 1 83 ? 10.390 5.387 -22.029 1.00 90.50 83 GLU A CA 1
ATOM 669 C C . GLU A 1 83 ? 11.101 4.715 -20.843 1.00 90.50 83 GLU A C 1
ATOM 671 O O . GLU A 1 83 ? 10.494 4.504 -19.787 1.00 90.50 83 GLU A O 1
ATOM 676 N N . VAL A 1 84 ? 12.391 4.395 -20.993 1.00 90.88 84 VAL A N 1
ATOM 677 C CA . VAL A 1 84 ? 13.230 3.831 -19.926 1.00 90.88 84 VAL A CA 1
ATOM 6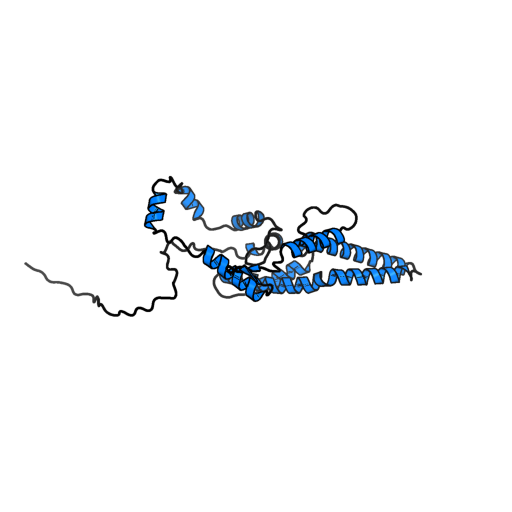78 C C . VAL A 1 84 ? 13.302 4.789 -18.741 1.00 90.88 84 VAL A C 1
ATOM 680 O O . VAL A 1 84 ? 13.152 4.360 -17.597 1.00 90.88 84 VAL A O 1
ATOM 683 N N . GLU A 1 85 ? 13.482 6.086 -18.982 1.00 89.62 85 GLU A N 1
ATOM 684 C CA . GLU A 1 85 ? 13.507 7.100 -17.929 1.00 89.62 85 GLU A CA 1
ATOM 685 C C . GLU A 1 85 ? 12.183 7.164 -17.153 1.00 89.62 85 GLU A C 1
ATOM 687 O O . GLU A 1 85 ? 12.188 7.170 -15.917 1.00 89.62 85 GLU A O 1
ATOM 692 N N . ILE A 1 86 ? 11.047 7.119 -17.853 1.00 88.38 86 ILE A N 1
ATOM 693 C CA . ILE A 1 86 ? 9.720 7.063 -17.226 1.00 88.38 86 ILE A CA 1
ATOM 694 C C . ILE A 1 86 ? 9.578 5.802 -16.363 1.00 88.38 86 ILE A C 1
ATOM 696 O O . ILE A 1 86 ? 9.082 5.879 -15.234 1.00 88.38 86 ILE A O 1
ATOM 700 N N . LEU A 1 87 ? 9.998 4.639 -16.868 1.00 88.00 87 LEU A N 1
ATOM 701 C CA . LEU A 1 87 ? 9.921 3.371 -16.138 1.00 88.00 87 LEU A CA 1
ATOM 702 C C . LEU A 1 87 ? 10.830 3.352 -14.904 1.00 88.00 87 LEU A C 1
ATOM 704 O O . LEU A 1 87 ? 10.400 2.899 -13.843 1.00 88.00 87 LEU A O 1
ATOM 708 N N . LEU A 1 88 ? 12.042 3.897 -15.002 1.00 87.31 88 LEU A N 1
ATOM 709 C CA . LEU A 1 88 ? 12.977 4.001 -13.881 1.00 87.31 88 LEU A CA 1
ATOM 710 C C . LEU A 1 88 ? 12.459 4.950 -12.793 1.00 87.31 88 LEU A C 1
ATOM 712 O O . LEU A 1 88 ? 12.517 4.611 -11.611 1.00 87.31 88 LEU A O 1
ATOM 716 N N . ASN A 1 89 ? 11.873 6.089 -13.172 1.00 85.44 89 ASN A N 1
ATOM 717 C CA . ASN A 1 89 ? 11.246 7.009 -12.218 1.00 85.44 89 ASN A CA 1
ATOM 718 C C . ASN A 1 89 ? 10.033 6.366 -11.525 1.00 85.44 89 ASN A C 1
ATOM 720 O O . ASN A 1 89 ? 9.833 6.541 -10.321 1.00 85.44 89 ASN A O 1
ATOM 724 N N . LYS A 1 90 ? 9.227 5.581 -12.257 1.00 84.50 90 LYS A N 1
ATOM 725 C CA . LYS A 1 90 ? 8.154 4.775 -11.654 1.00 84.50 90 LYS A CA 1
ATOM 726 C C . LYS A 1 90 ? 8.742 3.768 -10.664 1.00 84.50 90 LYS A C 1
ATOM 728 O O . LYS A 1 90 ? 8.303 3.719 -9.520 1.00 84.50 90 LYS A O 1
ATOM 733 N N . GLU A 1 91 ? 9.744 2.991 -11.058 1.00 86.94 91 GLU A N 1
ATOM 734 C CA . GLU A 1 91 ? 10.374 1.997 -10.187 1.00 86.94 91 GLU A CA 1
ATOM 735 C C . GLU A 1 91 ? 10.921 2.614 -8.887 1.00 86.94 91 GLU A C 1
ATOM 737 O O . GLU A 1 91 ? 10.684 2.082 -7.799 1.00 86.94 91 GLU A O 1
ATOM 742 N N . GLU A 1 92 ? 11.586 3.764 -8.973 1.00 85.31 92 GLU A N 1
ATOM 743 C CA . GLU A 1 92 ? 12.088 4.493 -7.809 1.00 85.31 92 GLU A CA 1
ATOM 744 C C . GLU A 1 92 ? 10.959 4.912 -6.860 1.00 85.31 92 GLU A C 1
ATOM 746 O O . GLU A 1 92 ? 11.018 4.620 -5.664 1.00 85.31 92 GLU A O 1
ATOM 751 N N . GLN A 1 93 ? 9.884 5.512 -7.384 1.00 81.50 93 GLN A N 1
ATOM 752 C CA . GLN A 1 93 ? 8.717 5.882 -6.577 1.00 81.50 93 GLN A CA 1
ATOM 753 C C . GLN A 1 93 ? 8.089 4.667 -5.883 1.00 81.50 93 GLN A C 1
ATOM 755 O O . GLN A 1 93 ? 7.658 4.773 -4.734 1.00 81.50 93 GLN A O 1
ATOM 760 N N . MET A 1 94 ? 8.047 3.506 -6.547 1.00 83.88 94 MET A N 1
ATOM 761 C CA . MET A 1 94 ? 7.527 2.270 -5.953 1.00 83.88 94 MET A CA 1
ATOM 762 C C . MET A 1 94 ? 8.359 1.877 -4.734 1.00 83.88 94 MET A C 1
ATOM 764 O O . MET A 1 94 ? 7.814 1.545 -3.677 1.00 83.88 94 MET A O 1
ATOM 768 N N . TRP A 1 95 ? 9.683 1.874 -4.889 1.00 85.06 95 TRP A N 1
ATOM 769 C CA . TRP A 1 95 ? 10.600 1.468 -3.835 1.00 85.06 95 TRP A CA 1
ATOM 770 C C . TRP A 1 95 ? 10.626 2.475 -2.683 1.00 85.06 95 TRP A C 1
ATOM 772 O O . TRP A 1 95 ? 10.579 2.045 -1.531 1.00 85.06 95 TRP A O 1
ATOM 782 N N . ALA A 1 96 ? 10.574 3.778 -2.964 1.00 83.62 96 ALA A N 1
ATOM 783 C CA . ALA A 1 96 ? 10.455 4.825 -1.950 1.00 83.62 96 ALA A CA 1
ATOM 784 C C . ALA A 1 96 ? 9.161 4.689 -1.125 1.00 83.62 96 ALA A C 1
ATOM 786 O O . ALA A 1 96 ? 9.198 4.712 0.109 1.00 83.62 96 ALA A O 1
ATOM 787 N N . GLN A 1 97 ? 8.022 4.442 -1.786 1.00 80.38 97 GLN A N 1
ATOM 788 C CA . GLN A 1 97 ? 6.746 4.198 -1.105 1.00 80.38 97 GLN A CA 1
ATOM 789 C C . GLN A 1 97 ? 6.787 2.936 -0.234 1.00 80.38 97 GLN A C 1
ATOM 791 O O . GLN A 1 97 ? 6.366 2.972 0.923 1.00 80.38 97 GLN A O 1
ATOM 796 N N . LYS A 1 98 ? 7.341 1.826 -0.745 1.00 82.50 98 LYS A N 1
ATOM 797 C CA . LYS A 1 98 ? 7.534 0.589 0.037 1.00 82.50 98 LYS A CA 1
ATOM 798 C C . LYS A 1 98 ? 8.451 0.816 1.241 1.00 82.50 98 LYS A C 1
ATOM 800 O O . LYS A 1 98 ? 8.207 0.252 2.307 1.00 82.50 98 LYS A O 1
ATOM 805 N N . ALA A 1 99 ? 9.487 1.636 1.080 1.00 84.12 99 ALA A N 1
ATOM 806 C CA . ALA A 1 99 ? 10.425 1.983 2.139 1.00 84.12 99 ALA A CA 1
ATOM 807 C C . ALA A 1 99 ? 9.821 2.923 3.193 1.00 84.12 99 ALA A C 1
ATOM 809 O O . ALA A 1 99 ? 10.403 3.024 4.268 1.00 84.12 99 ALA A O 1
ATOM 810 N N . ARG A 1 100 ? 8.667 3.562 2.923 1.00 78.19 100 ARG A N 1
ATOM 811 C CA . ARG A 1 100 ? 8.070 4.665 3.705 1.00 78.19 100 ARG A CA 1
ATOM 812 C C . ARG A 1 100 ? 9.104 5.745 4.052 1.00 78.19 100 ARG A C 1
ATOM 814 O O . ARG A 1 100 ? 9.264 6.096 5.221 1.00 78.19 100 ARG A O 1
ATOM 821 N N . CYS A 1 101 ? 9.848 6.192 3.044 1.00 73.31 101 CYS A N 1
ATOM 822 C CA . CYS A 1 101 ? 10.792 7.300 3.152 1.00 73.31 101 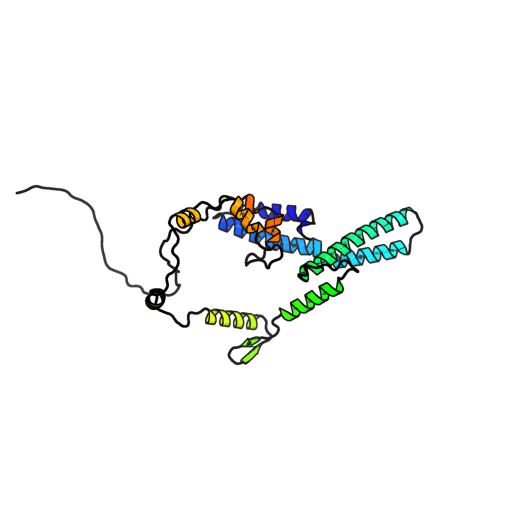CYS A CA 1
ATOM 823 C C . CYS A 1 101 ? 10.183 8.540 2.495 1.00 73.31 101 CYS A C 1
ATOM 825 O O . CYS A 1 101 ? 9.894 8.511 1.302 1.00 73.31 101 CYS A O 1
ATOM 827 N N . ASP A 1 102 ? 10.017 9.615 3.269 1.00 61.66 102 ASP A N 1
ATOM 828 C CA . ASP A 1 102 ? 9.449 10.880 2.774 1.00 61.66 102 ASP A CA 1
ATOM 829 C C . ASP A 1 102 ? 10.487 11.741 2.032 1.00 61.66 102 ASP A C 1
ATOM 831 O O . ASP A 1 102 ? 10.137 12.572 1.197 1.00 61.66 102 ASP A O 1
ATOM 835 N N . TRP A 1 103 ? 11.778 11.517 2.300 1.00 61.25 103 TRP A N 1
ATOM 836 C CA . TRP A 1 103 ? 12.878 12.241 1.670 1.00 61.25 103 TRP A CA 1
ATOM 837 C C . TRP A 1 103 ? 13.455 11.423 0.518 1.00 61.25 103 TRP A C 1
ATOM 839 O O . TRP A 1 103 ? 14.197 10.462 0.723 1.00 61.25 103 TRP A O 1
ATOM 849 N N . ILE A 1 104 ? 13.131 11.827 -0.708 1.00 58.59 104 ILE A N 1
ATOM 850 C CA . ILE A 1 104 ? 13.898 11.437 -1.890 1.00 58.59 104 ILE A CA 1
ATOM 851 C C . ILE A 1 104 ? 15.105 12.376 -1.915 1.00 58.59 104 ILE A C 1
ATOM 853 O O . ILE A 1 104 ? 14.957 13.557 -2.233 1.00 58.59 104 ILE A O 1
ATOM 857 N N . LEU A 1 105 ? 16.291 11.889 -1.537 1.00 55.03 105 LEU A N 1
ATOM 858 C CA . LEU A 1 105 ? 17.520 12.625 -1.828 1.00 55.03 105 LEU A CA 1
ATOM 859 C C . LEU A 1 105 ? 17.608 12.756 -3.351 1.00 55.03 105 LEU A C 1
ATOM 861 O O . LEU A 1 105 ? 17.822 11.764 -4.042 1.00 55.03 105 LEU A O 1
ATOM 865 N N . LYS A 1 106 ? 17.389 13.970 -3.867 1.00 49.62 106 LYS A N 1
ATOM 866 C CA . LYS A 1 106 ? 17.608 14.301 -5.276 1.00 49.62 106 LYS A CA 1
ATOM 867 C C . LYS A 1 106 ? 19.096 14.084 -5.566 1.00 49.62 106 LYS A C 1
ATOM 869 O O . LYS A 1 106 ? 19.931 14.860 -5.114 1.00 49.62 106 LYS A O 1
ATOM 874 N N . GLY A 1 107 ? 19.411 12.989 -6.242 1.00 64.44 107 GLY A N 1
ATOM 875 C CA . GLY A 1 107 ? 20.759 12.514 -6.537 1.00 64.44 107 GLY A CA 1
ATOM 876 C C . GLY A 1 107 ? 20.678 11.307 -7.470 1.00 64.44 107 GLY A C 1
ATOM 877 O O . GLY A 1 107 ? 19.673 11.140 -8.161 1.00 64.44 107 GLY A O 1
ATOM 878 N N . ASP A 1 108 ? 21.707 10.462 -7.487 1.00 58.91 108 ASP A N 1
ATOM 879 C CA . ASP A 1 108 ? 21.682 9.231 -8.283 1.00 58.91 108 ASP A CA 1
ATOM 880 C C . ASP A 1 108 ? 20.574 8.274 -7.792 1.00 58.91 108 ASP A C 1
ATOM 882 O O . ASP A 1 108 ? 20.296 8.198 -6.589 1.00 58.91 108 ASP A O 1
ATOM 886 N N . ARG A 1 109 ? 19.902 7.579 -8.721 1.00 65.25 109 ARG A N 1
ATOM 887 C CA . ARG A 1 109 ? 18.656 6.828 -8.457 1.00 65.25 109 ARG A CA 1
ATOM 888 C C . ARG A 1 109 ? 18.867 5.792 -7.352 1.00 65.25 109 ARG A C 1
ATOM 890 O O . ARG A 1 109 ? 19.461 4.731 -7.554 1.00 65.25 109 ARG A O 1
ATOM 897 N N . ASN A 1 110 ? 18.305 6.048 -6.174 1.00 72.50 110 ASN A N 1
ATOM 898 C CA . ASN A 1 110 ? 18.645 5.335 -4.938 1.00 72.50 110 ASN A CA 1
ATOM 899 C C . ASN A 1 110 ? 17.828 4.045 -4.726 1.00 72.50 110 ASN A C 1
ATOM 901 O O . ASN A 1 110 ? 17.437 3.689 -3.611 1.00 72.50 110 ASN A O 1
ATOM 905 N N . LYS A 1 111 ? 17.585 3.276 -5.795 1.00 79.31 111 LYS A N 1
ATOM 906 C CA . LYS A 1 111 ? 16.826 2.012 -5.736 1.00 79.31 111 LYS A CA 1
ATOM 907 C C . LYS A 1 111 ? 17.401 1.039 -4.705 1.00 79.31 111 LYS A C 1
ATOM 909 O O . LYS A 1 111 ? 16.654 0.491 -3.896 1.00 79.31 111 LYS A O 1
ATOM 914 N N . ARG A 1 112 ? 18.727 0.839 -4.708 1.00 82.56 112 ARG A N 1
ATOM 915 C CA . ARG A 1 112 ? 19.410 -0.072 -3.768 1.00 82.56 112 ARG A CA 1
ATOM 916 C C . ARG A 1 112 ? 19.197 0.349 -2.316 1.00 82.56 112 ARG A C 1
ATOM 918 O O . ARG A 1 112 ? 18.942 -0.505 -1.473 1.00 82.56 112 ARG A O 1
ATOM 925 N N . PHE A 1 113 ? 19.247 1.649 -2.037 1.00 84.69 113 PHE A N 1
ATOM 926 C CA . PHE A 1 113 ? 18.990 2.199 -0.708 1.00 84.69 113 PHE A CA 1
ATOM 927 C C . PHE A 1 113 ? 17.570 1.862 -0.232 1.00 84.69 113 PHE A C 1
ATOM 929 O O . PHE A 1 113 ? 17.400 1.240 0.819 1.00 84.69 113 PHE A O 1
ATOM 936 N N . PHE A 1 114 ? 16.550 2.161 -1.042 1.00 84.81 114 PHE A N 1
ATOM 937 C CA . PHE A 1 114 ? 15.161 1.859 -0.690 1.00 84.81 114 PHE A CA 1
ATOM 938 C C . PHE A 1 114 ? 14.903 0.355 -0.545 1.00 84.81 114 PHE A C 1
ATOM 940 O O . PHE A 1 114 ? 14.228 -0.070 0.392 1.00 84.81 114 PHE A O 1
ATOM 947 N N . GLN A 1 115 ? 15.470 -0.475 -1.425 1.00 86.75 115 GLN A N 1
ATOM 948 C CA . GLN A 1 115 ? 15.375 -1.932 -1.322 1.00 86.75 115 GLN A CA 1
ATOM 949 C C . GLN A 1 115 ? 15.989 -2.458 -0.019 1.00 86.75 115 GLN A C 1
ATOM 951 O O . GLN A 1 115 ? 15.391 -3.319 0.628 1.00 86.75 115 GLN A O 1
ATOM 956 N N . THR A 1 116 ? 17.145 -1.932 0.389 1.00 88.19 116 THR A N 1
ATOM 957 C CA . THR A 1 116 ? 17.794 -2.287 1.659 1.00 88.19 116 THR A CA 1
ATOM 958 C C . THR A 1 116 ? 16.924 -1.906 2.853 1.00 88.19 116 THR A C 1
ATOM 960 O O . THR A 1 116 ? 16.693 -2.748 3.720 1.00 88.19 116 THR A O 1
ATOM 963 N N . ILE A 1 117 ? 16.343 -0.701 2.861 1.00 87.81 117 ILE A N 1
ATOM 964 C CA . ILE A 1 117 ? 15.400 -0.281 3.909 1.00 87.81 117 ILE A CA 1
ATOM 965 C C . ILE A 1 117 ? 14.186 -1.210 3.956 1.00 87.81 117 ILE A C 1
ATOM 967 O O . ILE A 1 117 ? 13.795 -1.664 5.030 1.00 87.81 117 ILE A O 1
ATOM 971 N N . VAL A 1 118 ? 13.591 -1.541 2.807 1.00 87.69 118 VAL A N 1
ATOM 972 C CA . VAL A 1 118 ? 12.446 -2.463 2.748 1.00 87.69 118 VAL A CA 1
ATOM 973 C C . VAL A 1 118 ? 12.815 -3.835 3.309 1.00 87.69 118 VAL A C 1
ATOM 975 O O . VAL A 1 118 ? 12.043 -4.388 4.091 1.00 87.69 118 VAL A O 1
ATOM 978 N N . LYS A 1 119 ? 13.985 -4.379 2.951 1.00 89.69 119 LYS A N 1
ATOM 979 C CA . LYS A 1 119 ? 14.480 -5.655 3.489 1.00 89.69 119 LYS A CA 1
ATOM 980 C C . LYS A 1 119 ? 14.644 -5.592 5.007 1.00 89.69 119 LYS A C 1
ATOM 982 O O . LYS A 1 119 ? 14.122 -6.460 5.698 1.00 89.69 119 LYS A O 1
ATOM 987 N N . GLN A 1 120 ? 15.286 -4.546 5.523 1.00 89.62 120 GLN A N 1
ATOM 988 C CA . GLN A 1 120 ? 15.485 -4.358 6.960 1.00 89.62 120 GLN A CA 1
ATOM 989 C C . GLN A 1 120 ? 14.153 -4.240 7.712 1.00 89.62 120 GLN A C 1
ATOM 991 O O . GLN A 1 120 ? 13.965 -4.877 8.746 1.00 89.62 120 GLN A O 1
ATOM 996 N N . ARG A 1 121 ? 13.198 -3.466 7.181 1.00 88.69 121 ARG A N 1
ATOM 997 C CA . ARG A 1 121 ? 11.863 -3.317 7.779 1.00 88.69 121 ARG A CA 1
ATOM 998 C C . ARG A 1 121 ? 11.110 -4.639 7.801 1.00 88.69 121 ARG A C 1
ATOM 1000 O O . ARG A 1 121 ? 10.550 -4.967 8.838 1.00 88.69 121 ARG A O 1
ATOM 1007 N N . ARG A 1 122 ? 11.135 -5.397 6.698 1.00 89.00 122 ARG A N 1
ATOM 1008 C CA . ARG A 1 122 ? 10.514 -6.728 6.614 1.00 89.00 122 ARG A CA 1
ATOM 1009 C C . ARG A 1 122 ? 11.123 -7.701 7.614 1.00 89.00 122 ARG A C 1
ATOM 1011 O O . ARG A 1 122 ? 10.371 -8.386 8.289 1.00 89.00 122 ARG A O 1
ATOM 1018 N N . ALA A 1 123 ? 12.450 -7.720 7.734 1.00 88.81 123 ALA A N 1
ATOM 1019 C CA . ALA A 1 123 ? 13.141 -8.551 8.714 1.00 88.81 123 ALA A CA 1
ATOM 1020 C C . ALA A 1 123 ? 12.737 -8.176 10.148 1.00 88.81 123 ALA A C 1
ATOM 1022 O O . ALA A 1 123 ? 12.372 -9.048 10.924 1.00 88.81 123 ALA A O 1
ATOM 1023 N N . LYS A 1 124 ? 12.705 -6.876 10.476 1.00 87.81 124 LYS A N 1
ATOM 1024 C CA . LYS A 1 124 ? 12.298 -6.391 11.804 1.00 87.81 124 LYS A CA 1
ATOM 1025 C C . LYS A 1 124 ? 10.821 -6.655 12.121 1.00 87.81 124 LYS A C 1
ATOM 1027 O O . LYS A 1 124 ? 10.483 -6.849 13.280 1.00 87.81 124 LYS A O 1
ATOM 1032 N N . SER A 1 125 ? 9.938 -6.614 11.122 1.00 85.44 125 SER A N 1
ATOM 1033 C CA . SER A 1 125 ? 8.507 -6.888 11.302 1.00 85.44 125 SER A CA 1
ATOM 1034 C C . SER A 1 125 ? 8.151 -8.373 11.238 1.00 85.44 125 SER A C 1
ATOM 1036 O O . SER A 1 125 ? 6.992 -8.714 11.447 1.00 85.44 125 SER A O 1
ATOM 1038 N N . SER A 1 126 ? 9.099 -9.240 10.876 1.00 86.50 126 SER A N 1
ATOM 1039 C CA . SER A 1 126 ? 8.862 -10.675 10.770 1.00 86.50 126 SER A CA 1
ATOM 1040 C C . SER A 1 126 ? 9.036 -11.317 12.136 1.00 86.50 126 SER A C 1
ATOM 1042 O O . SER A 1 126 ? 10.120 -11.273 12.713 1.00 86.50 126 SER A O 1
ATOM 1044 N N . ILE A 1 127 ? 7.981 -11.955 12.629 1.00 87.81 127 ILE A N 1
ATOM 1045 C CA . ILE A 1 127 ? 8.065 -12.832 13.794 1.00 87.81 127 ILE A CA 1
ATOM 1046 C C . ILE A 1 127 ? 8.468 -14.204 13.257 1.00 87.81 127 ILE A C 1
ATOM 1048 O O . ILE A 1 127 ? 7.661 -14.880 12.629 1.00 87.81 127 ILE A O 1
ATOM 1052 N N . LEU A 1 128 ? 9.748 -14.556 13.402 1.00 87.44 128 LEU A N 1
ATOM 1053 C CA . LEU A 1 128 ? 10.277 -15.844 12.936 1.00 87.44 128 LEU A CA 1
ATOM 1054 C C . LEU A 1 128 ? 10.045 -16.954 13.956 1.00 87.44 128 LEU A C 1
ATOM 1056 O O . LEU A 1 128 ? 9.794 -18.091 13.580 1.00 87.44 128 LEU A O 1
ATOM 1060 N N . GLN A 1 129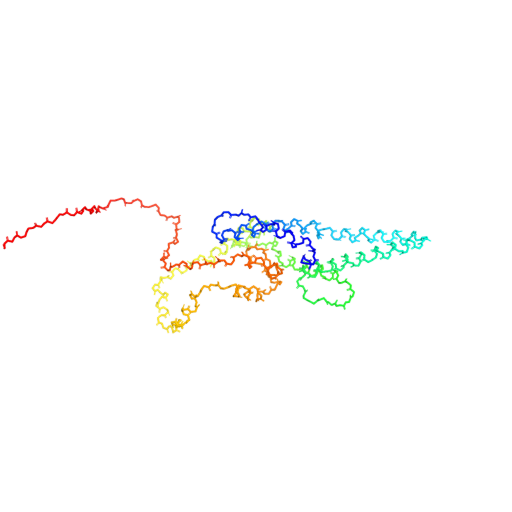 ? 10.166 -16.613 15.236 1.00 90.69 129 GLN A N 1
ATOM 1061 C CA . GLN A 1 129 ? 9.993 -17.535 16.343 1.00 90.69 129 GLN A CA 1
ATOM 1062 C C . GLN A 1 129 ? 9.330 -16.802 17.500 1.00 90.69 129 GLN A C 1
ATOM 1064 O O . GLN A 1 129 ? 9.603 -15.619 17.730 1.00 90.69 129 GLN A O 1
ATOM 1069 N N . LEU A 1 130 ? 8.475 -17.508 18.227 1.00 91.94 130 LEU A N 1
ATOM 1070 C CA . LEU A 1 130 ? 7.807 -17.005 19.418 1.00 91.94 130 LEU A CA 1
ATOM 1071 C C . LEU A 1 130 ? 7.930 -18.039 20.535 1.00 91.94 130 LEU A C 1
ATOM 1073 O O . LEU A 1 130 ? 7.901 -19.242 20.276 1.00 91.94 130 LEU A O 1
ATOM 1077 N N . LYS A 1 131 ? 8.099 -17.567 21.771 1.00 89.44 131 LYS A N 1
ATOM 1078 C CA . LYS A 1 131 ? 8.030 -18.421 22.956 1.00 89.44 131 LYS A CA 1
ATOM 1079 C C . LYS A 1 131 ? 6.610 -18.421 23.503 1.00 89.44 131 LYS A C 1
ATOM 1081 O O . LYS A 1 131 ? 6.007 -17.353 23.609 1.00 89.44 131 LYS A O 1
ATOM 1086 N N . ASP A 1 132 ? 6.101 -19.597 23.845 1.00 85.00 132 ASP A N 1
ATOM 1087 C CA . ASP A 1 132 ? 4.837 -19.734 24.564 1.00 85.00 132 ASP A CA 1
ATOM 1088 C C . ASP A 1 132 ? 5.003 -19.400 26.065 1.00 85.00 132 ASP A C 1
ATOM 1090 O O . ASP A 1 132 ? 6.089 -19.059 26.546 1.00 85.00 132 ASP A O 1
ATOM 1094 N N . ARG A 1 133 ? 3.906 -19.499 26.826 1.00 82.38 133 ARG A N 1
ATOM 1095 C CA . ARG A 1 133 ? 3.898 -19.293 28.288 1.00 82.38 133 ARG A CA 1
ATOM 1096 C C . ARG A 1 133 ? 4.695 -20.336 29.068 1.00 82.38 133 ARG A C 1
ATOM 1098 O O . ARG A 1 133 ? 5.079 -20.070 30.201 1.00 82.38 133 ARG A O 1
ATOM 1105 N N . ASN A 1 134 ? 4.923 -21.497 28.470 1.00 87.00 134 ASN A N 1
ATOM 1106 C CA . ASN A 1 134 ? 5.675 -22.605 29.043 1.00 87.00 134 ASN A CA 1
ATOM 1107 C C . ASN A 1 134 ? 7.153 -22.569 28.601 1.00 87.00 134 ASN A C 1
ATOM 1109 O O . ASN A 1 134 ? 7.861 -23.557 28.761 1.00 87.00 134 ASN A O 1
ATOM 1113 N N . GLU A 1 135 ? 7.607 -21.443 28.037 1.00 88.19 135 GLU A N 1
ATOM 1114 C CA . GLU A 1 135 ? 8.948 -21.209 27.489 1.00 88.19 135 GLU A CA 1
ATOM 1115 C C . GLU A 1 135 ? 9.343 -22.068 26.272 1.00 88.19 135 GLU A C 1
ATOM 1117 O O . GLU A 1 135 ? 10.502 -22.038 25.843 1.00 88.19 135 GLU A O 1
ATOM 1122 N N . ASN A 1 136 ? 8.396 -22.763 25.641 1.00 89.12 136 ASN A N 1
ATOM 1123 C CA . ASN A 1 136 ? 8.645 -23.525 24.423 1.00 89.12 136 ASN A CA 1
ATOM 1124 C C . ASN A 1 136 ? 8.775 -22.589 23.221 1.00 89.12 13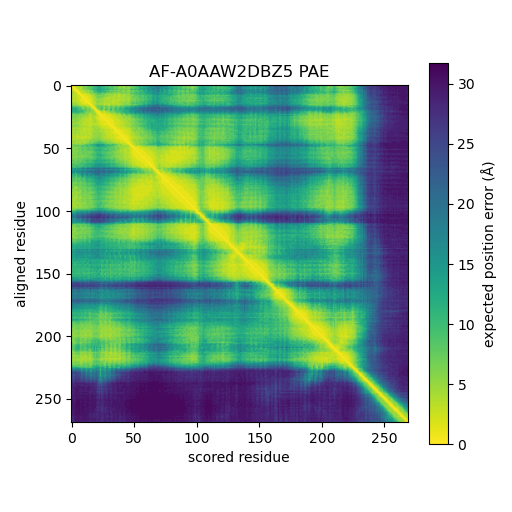6 ASN A C 1
ATOM 1126 O O . ASN A 1 136 ? 7.925 -21.732 22.972 1.00 89.12 136 ASN A O 1
ATOM 1130 N N . LEU A 1 137 ? 9.845 -22.774 22.448 1.00 91.38 137 LEU A N 1
ATOM 1131 C CA . LEU A 1 137 ? 10.105 -22.005 21.237 1.00 91.38 137 LEU A CA 1
ATOM 1132 C C . LEU A 1 137 ? 9.402 -22.645 20.039 1.00 91.38 137 LEU A C 1
ATOM 1134 O O . LEU A 1 137 ? 9.585 -23.830 19.772 1.00 91.38 137 LEU A O 1
ATOM 1138 N N . THR A 1 138 ? 8.669 -21.833 19.288 1.00 90.31 138 THR A N 1
ATOM 1139 C CA . THR A 1 138 ? 7.920 -22.270 18.110 1.00 90.31 138 THR A CA 1
ATOM 1140 C C . THR A 1 138 ? 8.258 -21.407 16.901 1.00 90.31 138 THR A C 1
ATOM 1142 O O . THR A 1 138 ? 8.330 -20.185 17.015 1.00 90.31 138 THR A O 1
ATOM 1145 N N . ASP A 1 139 ? 8.453 -22.034 15.742 1.00 90.69 139 ASP A N 1
ATOM 1146 C CA . ASP A 1 139 ? 8.737 -21.400 14.445 1.00 90.69 139 ASP A CA 1
ATOM 1147 C C . ASP A 1 139 ? 7.607 -21.581 13.411 1.00 90.69 139 ASP A C 1
ATOM 1149 O O . ASP A 1 139 ? 7.645 -21.008 12.320 1.00 90.69 139 ASP A O 1
ATOM 1153 N N . LYS A 1 140 ? 6.571 -22.353 13.751 1.00 90.75 140 LYS A N 1
ATOM 1154 C CA . LYS A 1 140 ? 5.433 -22.622 12.871 1.00 90.75 140 LYS A CA 1
ATOM 1155 C C . LYS A 1 140 ? 4.429 -21.460 12.886 1.00 90.75 140 LYS A C 1
ATOM 1157 O O . LYS A 1 140 ? 3.941 -21.102 13.958 1.00 90.75 140 LYS A O 1
ATOM 1162 N N . PRO A 1 141 ? 4.043 -20.910 11.717 1.00 88.44 141 PRO A N 1
ATOM 1163 C CA . PRO A 1 141 ? 3.152 -19.749 11.638 1.00 88.44 141 PRO A CA 1
ATOM 1164 C C . PRO A 1 141 ? 1.793 -19.927 12.328 1.00 88.44 141 PRO A C 1
ATOM 1166 O O . PRO A 1 141 ? 1.339 -19.013 13.007 1.00 88.44 141 PRO A O 1
ATOM 1169 N N . GLU A 1 142 ? 1.165 -21.095 12.173 1.00 89.81 142 GLU A N 1
ATOM 1170 C CA . GLU A 1 142 ? -0.157 -21.397 12.748 1.00 89.81 142 GLU A CA 1
ATOM 1171 C C . GLU A 1 142 ? -0.119 -21.407 14.283 1.00 89.81 142 GLU A C 1
ATOM 1173 O O . GLU A 1 142 ? -1.001 -20.867 14.949 1.00 89.81 142 GLU A O 1
ATOM 1178 N N . GLU A 1 143 ? 0.947 -21.970 14.853 1.00 89.19 143 GLU A N 1
ATOM 1179 C CA . GLU A 1 143 ? 1.151 -22.024 16.300 1.00 89.19 143 GLU A CA 1
ATOM 1180 C C . GLU A 1 143 ? 1.492 -20.627 16.860 1.00 89.19 143 GLU A C 1
ATOM 1182 O O . GLU A 1 143 ? 0.956 -20.228 17.894 1.00 89.19 143 GLU A O 1
ATOM 1187 N N . ILE A 1 144 ? 2.299 -19.828 16.145 1.00 91.19 144 ILE A N 1
ATOM 1188 C CA . ILE A 1 144 ? 2.587 -18.424 16.499 1.00 91.19 144 ILE A CA 1
ATOM 1189 C C . ILE A 1 144 ? 1.299 -17.584 16.529 1.00 91.19 144 ILE A C 1
ATOM 1191 O O . ILE A 1 144 ? 1.111 -16.788 17.452 1.00 91.19 144 ILE A O 1
ATOM 1195 N N . GLU A 1 145 ? 0.412 -17.746 15.541 1.00 91.06 145 GLU A N 1
ATOM 1196 C CA . GLU A 1 145 ? -0.886 -17.059 15.507 1.00 91.06 145 GLU A CA 1
ATOM 1197 C C . GLU A 1 145 ? -1.740 -17.432 16.723 1.00 91.06 145 GLU A C 1
ATOM 1199 O O . GLU A 1 145 ? -2.244 -16.542 17.411 1.00 91.06 145 GLU A O 1
ATOM 1204 N N . GLY A 1 146 ? -1.832 -18.728 17.038 1.00 90.69 146 GLY A N 1
ATOM 1205 C CA . GLY A 1 146 ? -2.545 -19.224 18.216 1.00 90.69 146 GLY A CA 1
ATOM 1206 C C . GLY A 1 146 ? -2.034 -18.614 19.524 1.00 90.69 146 GLY A C 1
ATOM 1207 O O . GLY A 1 146 ? -2.829 -18.078 20.297 1.00 90.69 146 GLY A O 1
ATOM 1208 N N . ILE A 1 147 ? -0.711 -18.609 19.732 1.00 90.75 147 ILE A N 1
ATOM 1209 C CA . ILE A 1 147 ? -0.073 -18.033 20.929 1.00 90.75 147 ILE A CA 1
ATOM 1210 C C . ILE A 1 147 ? -0.402 -16.540 21.064 1.00 90.75 147 ILE A C 1
ATOM 1212 O O . ILE A 1 147 ? -0.729 -16.074 22.156 1.00 90.75 147 ILE A O 1
ATOM 1216 N N . LEU A 1 148 ? -0.338 -15.770 19.970 1.00 90.75 148 LEU A N 1
ATOM 1217 C CA . LEU A 1 148 ? -0.656 -14.339 19.995 1.00 90.75 148 LEU A CA 1
ATOM 1218 C C . LEU A 1 148 ? -2.130 -14.089 20.326 1.00 90.75 148 LEU A C 1
ATOM 1220 O O . LEU A 1 148 ? -2.432 -13.220 21.147 1.00 90.75 148 LEU A O 1
ATOM 1224 N N . VAL A 1 149 ? -3.041 -14.842 19.705 1.00 90.94 149 VAL A N 1
ATOM 1225 C CA . VAL A 1 149 ? -4.482 -14.726 19.956 1.00 90.94 149 VAL A CA 1
ATOM 1226 C C . VAL A 1 149 ? -4.790 -15.030 21.417 1.00 90.94 149 VAL A C 1
ATOM 1228 O O . VAL A 1 149 ? -5.460 -14.233 22.067 1.00 90.94 149 VAL A O 1
ATOM 1231 N N . GLU A 1 150 ? -4.272 -16.132 21.958 1.00 89.44 150 GLU A N 1
ATOM 1232 C CA . GLU A 1 150 ? -4.466 -16.509 23.360 1.00 89.44 150 GLU A CA 1
ATOM 1233 C C . GLU A 1 150 ? -3.866 -15.473 24.321 1.00 89.44 150 GLU A C 1
ATOM 1235 O O . GLU A 1 150 ? -4.517 -15.053 25.285 1.00 89.44 150 GLU A O 1
ATOM 1240 N N . HIS A 1 151 ? -2.652 -14.995 24.036 1.00 88.69 151 HIS A N 1
ATOM 1241 C CA . HIS A 1 151 ? -1.994 -13.968 24.835 1.00 88.69 151 HIS A CA 1
ATOM 1242 C C . HIS A 1 151 ? -2.836 -12.692 24.917 1.00 88.69 151 HIS A C 1
ATOM 1244 O O . HIS A 1 151 ? -3.126 -12.218 26.015 1.00 88.69 151 HIS A O 1
ATOM 1250 N N . PHE A 1 152 ? -3.263 -12.130 23.782 1.00 89.38 152 PHE A N 1
ATOM 1251 C CA . PHE A 1 152 ? -4.083 -10.918 23.803 1.00 89.38 152 PHE A CA 1
ATOM 1252 C C . PHE A 1 152 ? -5.463 -11.175 24.389 1.00 89.38 152 PHE A C 1
ATOM 1254 O O . PHE A 1 152 ? -5.922 -10.363 25.185 1.00 89.38 152 PHE A O 1
ATOM 1261 N N . LYS A 1 153 ? -6.098 -12.308 24.075 1.00 88.88 153 LYS A N 1
ATOM 1262 C CA . LYS A 1 153 ? -7.396 -12.661 24.648 1.00 88.88 153 LYS A CA 1
ATOM 1263 C C . LYS A 1 153 ? -7.332 -12.658 26.172 1.00 88.88 153 LYS A C 1
ATOM 1265 O O . LYS A 1 153 ? -8.073 -11.917 26.790 1.00 88.88 153 LYS A O 1
ATOM 1270 N N . SER A 1 154 ? -6.382 -13.374 26.759 1.00 86.62 154 SER A N 1
ATOM 1271 C CA . SER A 1 154 ? -6.191 -13.397 28.215 1.00 86.62 154 SER A CA 1
ATOM 1272 C C . SER A 1 154 ? -5.716 -12.069 28.827 1.00 86.62 154 SER A C 1
ATOM 1274 O O . SER A 1 154 ? -5.923 -11.846 30.015 1.00 86.62 154 SER A O 1
ATOM 1276 N N . SER A 1 155 ? -5.074 -11.189 28.045 1.00 85.69 155 SER A N 1
ATOM 1277 C CA . SER A 1 155 ? -4.691 -9.840 28.498 1.00 85.69 155 SER A CA 1
ATOM 1278 C C . SER A 1 155 ? -5.881 -8.878 28.536 1.00 85.69 155 SER A C 1
ATOM 1280 O O . SER A 1 155 ? -5.863 -7.918 29.299 1.00 85.69 155 SER A O 1
ATOM 1282 N N . TYR A 1 156 ? -6.879 -9.108 27.678 1.00 82.31 156 TYR A N 1
ATOM 1283 C CA . TYR A 1 156 ? -8.119 -8.331 27.604 1.00 82.31 156 TYR A CA 1
ATOM 1284 C C . TYR A 1 156 ? -9.300 -9.014 28.307 1.00 82.31 156 TYR A C 1
ATOM 1286 O O . TYR A 1 156 ? -10.355 -8.402 28.452 1.00 82.31 156 TYR A O 1
ATOM 1294 N N . GLU A 1 157 ? -9.150 -10.271 28.720 1.00 81.25 157 GLU A N 1
ATOM 1295 C CA . GLU A 1 157 ? -10.055 -10.927 29.655 1.00 81.25 157 GLU A CA 1
ATOM 1296 C C . GLU A 1 157 ? -9.890 -10.236 31.009 1.00 81.25 157 GLU A C 1
ATOM 1298 O O . GLU A 1 157 ? -8.787 -10.136 31.548 1.00 81.25 157 GLU A O 1
ATOM 1303 N N . ASP A 1 158 ? -10.997 -9.698 31.510 1.00 64.75 158 ASP A N 1
ATOM 1304 C CA . ASP A 1 158 ? -11.040 -8.875 32.710 1.00 64.75 158 ASP A CA 1
ATOM 1305 C C . ASP A 1 158 ? -10.621 -9.720 33.922 1.00 64.75 158 ASP A C 1
ATOM 1307 O O . ASP A 1 158 ? -11.403 -10.503 34.463 1.00 64.75 158 ASP A O 1
ATOM 1311 N N . GLN A 1 159 ? -9.350 -9.626 34.322 1.00 63.00 159 GLN A N 1
ATOM 1312 C CA . GLN A 1 159 ? -8.841 -10.373 35.479 1.00 63.00 159 GLN A CA 1
ATOM 1313 C C . GLN A 1 159 ? -9.365 -9.805 36.802 1.00 63.00 159 GLN A C 1
ATOM 1315 O O . GLN A 1 159 ? -9.372 -10.506 37.810 1.00 63.00 159 GLN A O 1
ATOM 1320 N N . ASN A 1 160 ? -9.855 -8.563 36.776 1.00 64.25 160 ASN A N 1
ATOM 1321 C CA . ASN A 1 160 ? -10.531 -7.908 37.881 1.00 64.25 160 ASN A CA 1
ATOM 1322 C C . ASN A 1 160 ? -11.920 -7.491 37.408 1.00 64.25 160 ASN A C 1
ATOM 1324 O O . ASN A 1 160 ? -12.102 -6.377 36.926 1.00 64.25 160 ASN A O 1
ATOM 1328 N N . ALA A 1 161 ? -12.901 -8.376 37.577 1.00 65.38 161 ALA A N 1
ATOM 1329 C CA . ALA A 1 161 ? -14.308 -8.011 37.491 1.00 65.38 161 ALA A CA 1
ATOM 1330 C C . ALA A 1 161 ? -14.649 -7.063 38.654 1.00 65.38 161 ALA A C 1
ATOM 1332 O O . ALA A 1 161 ? -15.243 -7.472 39.650 1.00 65.38 161 ALA A O 1
ATOM 1333 N N . LEU A 1 162 ? -14.205 -5.808 38.560 1.00 69.00 162 LEU A N 1
ATOM 1334 C CA . LEU A 1 162 ? -14.663 -4.741 39.434 1.00 69.00 162 LEU A CA 1
ATOM 1335 C C . LEU A 1 162 ? -16.177 -4.662 39.268 1.00 69.00 162 LEU A C 1
ATOM 1337 O O . LEU A 1 162 ? -16.688 -4.647 38.141 1.00 69.00 162 LEU A O 1
ATOM 1341 N N . SER A 1 163 ? -16.902 -4.633 40.383 1.00 78.38 163 SER A N 1
ATOM 1342 C CA . SER A 1 163 ? -18.324 -4.339 40.316 1.00 78.38 163 SER A CA 1
ATOM 1343 C C . SER A 1 163 ? -18.497 -2.958 39.685 1.00 78.38 163 SER A C 1
ATOM 1345 O O . SER A 1 163 ? -17.673 -2.058 39.873 1.00 78.38 163 SER A O 1
ATOM 1347 N N . VAL A 1 164 ? -19.601 -2.758 38.964 1.00 77.44 164 VAL A N 1
ATOM 1348 C CA . VAL A 1 164 ? -20.008 -1.414 38.523 1.00 77.44 164 VAL A CA 1
ATOM 1349 C C . VAL A 1 164 ? -20.034 -0.456 39.722 1.00 77.44 164 VAL A C 1
ATOM 1351 O O . VAL A 1 164 ? -19.670 0.708 39.578 1.00 77.44 164 VAL A O 1
ATOM 1354 N N . ASP A 1 165 ? -20.378 -0.963 40.908 1.00 80.88 165 ASP A N 1
ATOM 1355 C CA . ASP A 1 165 ? -20.382 -0.202 42.156 1.00 80.88 165 ASP A CA 1
ATOM 1356 C C . ASP A 1 165 ? -18.976 0.234 42.601 1.00 80.88 165 ASP A C 1
ATOM 1358 O O . ASP A 1 165 ? -18.816 1.375 43.028 1.00 80.88 165 ASP A O 1
ATOM 1362 N N . ASP A 1 166 ? -17.952 -0.609 42.426 1.00 81.56 166 ASP A N 1
ATOM 1363 C CA . ASP A 1 166 ? -16.559 -0.279 42.773 1.00 81.56 166 ASP A CA 1
ATOM 1364 C C . ASP A 1 166 ? -16.022 0.830 41.858 1.00 81.56 166 ASP A C 1
ATOM 1366 O O . ASP A 1 166 ? -15.389 1.786 42.307 1.00 81.56 166 ASP A O 1
ATOM 1370 N N . ILE A 1 167 ? -16.343 0.751 40.560 1.00 80.94 167 ILE A N 1
ATOM 1371 C CA . ILE A 1 167 ? -15.998 1.791 39.581 1.00 80.94 167 ILE A CA 1
ATOM 1372 C C . ILE A 1 167 ? -16.710 3.098 39.939 1.00 80.94 167 ILE A C 1
ATOM 1374 O O . ILE A 1 167 ? -16.096 4.163 39.935 1.00 80.94 167 ILE A O 1
ATOM 1378 N N . LEU A 1 168 ? -18.005 3.043 40.259 1.00 79.56 168 LEU A N 1
ATOM 1379 C CA . LEU A 1 168 ? -18.766 4.229 40.646 1.00 79.56 168 LEU A CA 1
ATOM 1380 C C . LEU A 1 168 ? -18.235 4.847 41.944 1.00 79.56 168 LEU A C 1
ATOM 1382 O O . LEU A 1 168 ? -18.189 6.072 42.038 1.00 79.56 168 LEU A O 1
ATOM 1386 N N . GLN A 1 169 ? -17.798 4.035 42.907 1.00 82.50 169 GLN A N 1
ATOM 1387 C CA . GLN A 1 169 ? -17.196 4.498 44.155 1.00 82.50 169 GLN A CA 1
ATOM 1388 C C . GLN A 1 169 ? -15.856 5.214 43.922 1.00 82.50 169 GLN A C 1
ATOM 1390 O O . GLN A 1 169 ? -15.636 6.282 44.490 1.00 82.50 169 GLN A O 1
ATOM 1395 N N . GLU A 1 170 ? -14.997 4.700 43.039 1.00 79.69 170 GLU A N 1
ATOM 1396 C CA . GLU A 1 170 ? -13.748 5.371 42.638 1.00 79.69 170 GLU A CA 1
ATOM 1397 C C . GLU A 1 170 ? -14.010 6.691 41.888 1.00 79.69 170 GLU A C 1
ATOM 1399 O O . GLU A 1 170 ? -13.302 7.687 42.055 1.00 79.69 170 GLU A O 1
ATOM 1404 N N . LEU A 1 171 ? -15.075 6.744 41.084 1.00 79.94 171 LEU A N 1
ATOM 1405 C CA . LEU A 1 171 ? -15.444 7.944 40.330 1.00 79.94 171 LEU A CA 1
ATOM 1406 C C . LEU A 1 171 ? -16.146 9.017 41.183 1.00 79.94 171 LEU A C 1
ATOM 1408 O O . LEU A 1 171 ? -16.152 10.181 40.781 1.00 79.94 171 LEU A O 1
ATOM 1412 N N . GLN A 1 172 ? -16.700 8.676 42.355 1.00 75.94 172 GLN A N 1
ATOM 1413 C CA . GLN A 1 172 ? -17.463 9.599 43.217 1.00 75.94 172 GLN A CA 1
ATOM 1414 C C . GLN A 1 172 ? -16.651 10.799 43.743 1.00 75.94 172 GLN A C 1
ATOM 1416 O O . GLN A 1 172 ? -17.244 11.783 44.183 1.00 75.94 172 GLN A O 1
ATOM 1421 N N . GLY A 1 173 ? -15.316 10.765 43.664 1.00 72.56 173 GLY A N 1
ATOM 1422 C CA . GLY A 1 173 ? -14.432 11.879 44.037 1.00 72.56 173 GLY A CA 1
ATOM 1423 C C . GLY A 1 173 ? -13.863 12.686 42.864 1.00 72.56 173 GLY A C 1
ATOM 1424 O O . GLY A 1 173 ? -13.183 13.689 43.086 1.00 72.56 173 GLY A O 1
ATOM 1425 N N . ILE A 1 174 ? -14.108 12.271 41.618 1.00 82.94 174 ILE A N 1
ATOM 1426 C CA . ILE A 1 174 ? -13.500 12.878 40.430 1.00 82.94 174 ILE A CA 1
ATOM 1427 C C . ILE A 1 174 ? -14.500 13.840 39.791 1.00 82.94 174 ILE A C 1
ATOM 1429 O O . ILE A 1 174 ? -15.585 13.450 39.365 1.00 82.94 174 ILE A O 1
ATOM 1433 N N . ASN A 1 175 ? -14.120 15.112 39.667 1.00 80.06 175 ASN A N 1
ATOM 1434 C CA . ASN A 1 175 ? -14.909 16.075 38.905 1.00 80.06 175 ASN A CA 1
ATOM 1435 C C . ASN A 1 175 ? -14.727 15.817 37.401 1.00 80.06 175 ASN A C 1
ATOM 1437 O O . ASN A 1 175 ? -13.830 16.372 36.761 1.00 80.06 175 ASN A O 1
ATOM 1441 N N . ILE A 1 176 ? -15.548 14.924 36.849 1.00 80.31 176 ILE A N 1
ATOM 1442 C CA . ILE A 1 176 ? -15.567 14.632 35.417 1.00 80.31 176 ILE A CA 1
ATOM 1443 C C . ILE A 1 176 ? -16.257 15.807 34.708 1.00 80.31 176 ILE A C 1
ATOM 1445 O O . ILE A 1 176 ? -17.420 16.092 35.009 1.00 80.31 176 ILE A O 1
ATOM 1449 N N . PRO A 1 177 ? -15.590 16.484 33.754 1.00 84.62 177 PRO A N 1
ATOM 1450 C CA . PRO A 1 177 ? -16.201 17.584 33.025 1.00 84.62 177 PRO A CA 1
ATOM 1451 C C . PRO A 1 177 ? -17.453 17.095 32.296 1.00 84.62 177 PRO A C 1
ATOM 1453 O O . PRO A 1 177 ? -17.393 16.193 31.459 1.00 84.62 177 PRO A O 1
ATOM 1456 N N . GLN A 1 178 ? -18.596 17.698 32.621 1.00 84.00 178 GLN A N 1
ATOM 1457 C CA . GLN A 1 178 ? -19.853 17.402 31.949 1.00 84.00 178 GLN A CA 1
ATOM 1458 C C . GLN A 1 178 ? -20.019 18.269 30.707 1.00 84.00 178 GLN A C 1
ATOM 1460 O O . GLN A 1 178 ? -19.626 19.437 30.677 1.00 84.00 178 GLN A O 1
ATOM 1465 N N . LEU A 1 179 ? -20.623 17.687 29.674 1.00 88.19 179 LEU A N 1
ATOM 1466 C CA . LEU A 1 179 ? -20.970 18.425 28.469 1.00 88.19 179 LEU A CA 1
ATOM 1467 C C . LEU A 1 179 ? -22.039 19.468 28.798 1.00 88.19 179 LEU A C 1
ATOM 1469 O O . LEU A 1 179 ? -23.066 19.172 29.408 1.00 88.19 179 LEU A O 1
ATOM 1473 N N . THR A 1 180 ? -21.811 20.697 28.352 1.00 91.94 180 THR A N 1
ATOM 1474 C CA . THR A 1 180 ? -22.822 21.755 28.409 1.00 91.94 180 THR A CA 1
ATOM 1475 C C . THR A 1 180 ? -23.988 21.431 27.474 1.00 91.94 180 THR A C 1
ATOM 1477 O O . THR A 1 180 ? -23.823 20.744 26.463 1.00 91.94 180 THR A O 1
ATOM 1480 N N . ALA A 1 181 ? -25.171 21.986 27.754 1.00 89.81 181 ALA A N 1
ATOM 1481 C CA . ALA A 1 181 ? -26.337 21.831 26.879 1.00 89.81 181 ALA A CA 1
ATOM 1482 C C . ALA A 1 181 ? -26.036 22.253 25.425 1.00 89.81 181 ALA A C 1
ATOM 1484 O O . ALA A 1 181 ? -26.477 21.595 24.484 1.00 89.81 181 ALA A O 1
ATOM 1485 N N . GLN A 1 182 ? -25.215 23.294 25.248 1.00 91.94 182 GLN A N 1
ATOM 1486 C CA . GLN A 1 182 ? -24.755 23.750 23.938 1.00 91.94 182 GLN A CA 1
ATOM 1487 C C . GLN A 1 182 ? -23.892 22.698 23.224 1.00 91.94 182 GLN A C 1
ATOM 1489 O O . GLN A 1 182 ? -24.143 22.395 22.060 1.00 91.94 182 GLN A O 1
ATOM 1494 N N . GLN A 1 183 ? -22.927 22.086 23.918 1.00 90.38 183 GLN A N 1
ATOM 1495 C CA . GLN A 1 183 ? -22.100 21.015 23.349 1.00 90.38 183 GLN A CA 1
ATOM 1496 C C . GLN A 1 183 ? -22.933 19.776 22.998 1.00 90.38 183 GLN A C 1
ATOM 1498 O O . GLN A 1 183 ? -22.720 19.163 21.955 1.00 90.38 183 GLN A O 1
ATOM 1503 N N . CYS A 1 184 ? -23.922 19.422 23.822 1.00 88.62 184 CYS A N 1
ATOM 1504 C CA . CYS A 1 184 ? -24.848 18.328 23.524 1.00 88.62 184 CYS A CA 1
ATOM 1505 C C . CYS A 1 184 ? -25.667 18.598 22.254 1.00 88.62 184 CYS A C 1
ATOM 1507 O O . CYS A 1 184 ? -25.836 17.697 21.426 1.00 88.62 184 CYS A O 1
ATOM 1509 N N . LEU A 1 185 ? -26.151 19.832 22.079 1.00 91.12 185 LEU A N 1
ATOM 1510 C CA . LEU A 1 185 ? -26.856 20.254 20.868 1.00 91.12 185 LEU A CA 1
ATOM 1511 C C . LEU A 1 185 ? -25.937 20.216 19.644 1.00 91.12 185 LEU A C 1
ATOM 1513 O O . LEU A 1 185 ? -26.340 19.711 18.600 1.00 91.12 185 LEU A O 1
ATOM 1517 N N . GLU A 1 186 ? -24.698 20.688 19.771 1.00 89.19 186 GLU A N 1
ATOM 1518 C CA . GLU A 1 186 ? -23.704 20.648 18.695 1.00 89.19 186 GLU A CA 1
ATOM 1519 C C . GLU A 1 186 ? -23.360 19.222 18.271 1.00 89.19 186 GLU A C 1
ATOM 1521 O O . GLU A 1 186 ? -23.436 18.911 17.086 1.00 89.19 186 GLU A O 1
ATOM 1526 N N . LEU A 1 187 ? -23.087 18.329 19.224 1.00 86.62 187 LEU A N 1
ATOM 1527 C CA . LEU A 1 187 ? -22.795 16.919 18.956 1.00 86.62 187 LEU A CA 1
ATOM 1528 C C . LEU A 1 187 ? -23.989 16.162 18.362 1.00 86.62 187 LEU A C 1
ATOM 1530 O O . LEU A 1 187 ? -23.807 15.061 17.840 1.00 86.62 187 LEU A O 1
ATOM 1534 N N . SER A 1 188 ? -25.207 16.693 18.483 1.00 88.06 188 SER A N 1
ATOM 1535 C CA . SER A 1 188 ? -26.439 16.080 17.967 1.00 88.06 188 SER A CA 1
ATOM 1536 C C . SER A 1 188 ? -26.831 16.575 16.573 1.00 88.06 188 SER A C 1
ATOM 1538 O O . SER A 1 188 ? -27.799 16.067 16.006 1.00 88.06 188 SER A O 1
ATOM 1540 N N . LYS A 1 189 ? -26.093 17.535 16.002 1.00 88.19 189 LYS A N 1
ATOM 1541 C CA . LYS A 1 189 ? -26.306 17.993 14.625 1.00 88.19 189 LYS A CA 1
ATOM 1542 C C . LYS A 1 189 ? -26.044 16.855 13.624 1.00 88.19 189 LYS A C 1
ATOM 1544 O O . LYS A 1 189 ? -25.221 15.975 13.889 1.00 88.19 189 LYS A O 1
ATOM 1549 N N . PRO A 1 190 ? -26.742 16.842 12.474 1.00 85.38 190 PRO A N 1
ATOM 1550 C CA . PRO A 1 190 ? -26.450 15.889 11.414 1.00 85.38 190 PRO A CA 1
ATOM 1551 C C . PRO A 1 190 ? -25.039 16.123 10.867 1.00 85.38 190 PRO A C 1
ATOM 1553 O O . PRO A 1 190 ? -24.636 17.266 10.664 1.00 85.38 190 PRO A O 1
ATOM 1556 N N . ILE A 1 191 ? -24.323 15.030 10.594 1.00 84.12 191 ILE A N 1
ATOM 1557 C CA . ILE A 1 191 ? -22.985 15.083 9.999 1.00 84.12 191 ILE A CA 1
ATOM 1558 C C . ILE A 1 191 ? -23.092 15.659 8.587 1.00 84.12 191 ILE A C 1
ATOM 1560 O O . ILE A 1 191 ? -23.878 15.182 7.763 1.00 84.12 191 ILE A O 1
ATOM 1564 N N . THR A 1 192 ? -22.281 16.670 8.305 1.00 85.56 192 THR A N 1
ATOM 1565 C CA . THR A 1 192 ? -22.237 17.358 7.015 1.00 85.56 192 THR A CA 1
ATOM 1566 C C . THR A 1 192 ? -21.140 16.805 6.105 1.00 85.56 192 THR A C 1
ATOM 1568 O O . THR A 1 192 ? -20.139 16.243 6.550 1.00 85.56 192 THR A O 1
ATOM 1571 N N . ASN A 1 193 ? -21.288 17.020 4.797 1.00 81.62 193 ASN A N 1
ATOM 1572 C CA . ASN A 1 193 ? -20.279 16.617 3.805 1.00 81.62 193 ASN A CA 1
ATOM 1573 C C . ASN A 1 193 ? -18.957 17.338 4.029 1.00 81.62 193 ASN A C 1
ATOM 1575 O O . ASN A 1 193 ? -17.896 16.746 3.856 1.00 81.62 193 ASN A O 1
ATOM 1579 N N . PHE A 1 194 ? -19.051 18.597 4.452 1.00 85.25 194 PHE A N 1
ATOM 1580 C CA . PHE A 1 194 ? -17.906 19.414 4.805 1.00 85.25 194 PHE A CA 1
ATOM 1581 C C . PHE A 1 194 ? -17.120 18.799 5.971 1.00 85.25 194 PHE A C 1
ATOM 1583 O O . PHE A 1 194 ? -15.906 18.653 5.877 1.00 85.25 194 PHE A O 1
ATOM 1590 N N . GLU A 1 195 ? -17.795 18.348 7.034 1.00 85.31 195 GLU A N 1
ATOM 1591 C CA . GLU A 1 195 ? -17.136 17.664 8.158 1.00 85.31 195 GLU A CA 1
ATOM 1592 C C . GLU A 1 195 ? -16.455 16.361 7.727 1.00 85.31 195 GLU A C 1
ATOM 1594 O O . GLU A 1 195 ? -15.323 16.092 8.139 1.00 85.31 195 GLU A O 1
ATOM 1599 N N . ILE A 1 196 ? -17.108 15.567 6.871 1.00 84.00 196 ILE A N 1
ATOM 1600 C CA . ILE A 1 196 ? -16.524 14.336 6.316 1.00 84.00 196 ILE A CA 1
ATOM 1601 C C . ILE A 1 196 ? -15.259 14.668 5.518 1.00 84.00 196 ILE A C 1
ATOM 1603 O O . ILE A 1 196 ? -14.216 14.046 5.728 1.00 84.00 196 ILE A O 1
ATOM 1607 N N . GLU A 1 197 ? -15.328 15.662 4.634 1.00 84.75 197 GLU A N 1
ATOM 1608 C CA . GLU A 1 197 ? -14.193 16.101 3.829 1.00 84.75 197 GLU A CA 1
ATOM 1609 C C . GLU A 1 197 ? -13.043 16.581 4.720 1.00 84.75 197 GLU A C 1
ATOM 1611 O O . GLU A 1 197 ? -11.943 16.031 4.649 1.00 84.75 197 GLU A O 1
ATOM 1616 N N . CYS A 1 198 ? -13.298 17.513 5.640 1.00 86.25 198 CYS A N 1
ATOM 1617 C CA . CYS A 1 198 ? -12.286 18.000 6.573 1.00 86.25 198 CYS A CA 1
ATOM 1618 C C . CYS A 1 198 ? -11.629 16.855 7.353 1.00 86.25 198 CYS A C 1
ATOM 1620 O O . CYS A 1 198 ? -10.403 16.811 7.459 1.00 86.25 198 CYS A O 1
ATOM 1622 N N . THR A 1 199 ? -12.413 15.889 7.835 1.00 86.00 199 THR A N 1
ATOM 1623 C CA . THR A 1 199 ? -11.898 14.743 8.596 1.00 86.00 199 THR A CA 1
ATOM 1624 C C . THR A 1 199 ? -10.982 13.871 7.734 1.00 86.00 199 THR A C 1
ATOM 1626 O O . THR A 1 199 ? -9.869 13.534 8.143 1.00 86.00 199 THR A O 1
ATOM 1629 N N . VAL A 1 200 ? -11.379 13.554 6.499 1.00 84.38 200 VAL A N 1
ATOM 1630 C CA . VAL A 1 200 ? -10.555 12.766 5.563 1.00 84.38 200 VAL A CA 1
ATOM 1631 C C . VAL A 1 200 ? -9.253 13.499 5.208 1.00 84.38 200 VAL A C 1
ATOM 1633 O O . VAL A 1 200 ? -8.177 12.890 5.147 1.00 84.38 200 VAL A O 1
ATOM 1636 N N . PHE A 1 201 ? -9.313 14.820 5.037 1.00 86.06 201 PHE A N 1
ATOM 1637 C CA . PHE A 1 201 ? -8.147 15.662 4.760 1.00 86.06 201 PHE A CA 1
ATOM 1638 C C . PHE A 1 201 ? -7.265 15.943 5.988 1.00 86.06 201 PHE A C 1
ATOM 1640 O O . PHE A 1 201 ? -6.123 16.380 5.820 1.00 86.06 201 PHE A O 1
ATOM 1647 N N . GLN A 1 202 ? -7.694 15.585 7.199 1.00 86.62 202 GLN A N 1
ATOM 1648 C CA . GLN A 1 202 ? -6.838 15.543 8.394 1.00 86.62 202 GLN A CA 1
ATOM 1649 C C . GLN A 1 202 ? -6.060 14.213 8.524 1.00 86.62 202 GLN A C 1
ATOM 1651 O O . GLN A 1 202 ? -4.955 14.188 9.066 1.00 86.62 202 GLN A O 1
ATOM 1656 N N . LEU A 1 203 ? -6.556 13.101 7.959 1.00 83.12 203 LEU A N 1
ATOM 1657 C CA . LEU A 1 203 ? -5.910 11.777 8.050 1.00 83.12 203 LEU A CA 1
ATOM 1658 C C . LEU A 1 203 ? -4.602 11.675 7.253 1.00 83.12 203 LEU A C 1
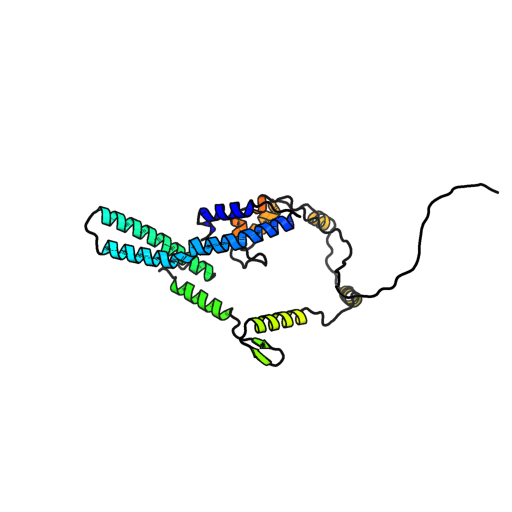ATOM 1660 O O . LEU A 1 203 ? -4.667 11.551 6.037 1.00 83.12 203 LEU A O 1
ATOM 1664 N N . GLY A 1 204 ? -3.427 11.667 7.887 1.00 81.31 204 GLY A N 1
ATOM 1665 C CA . GLY A 1 204 ? -2.139 11.623 7.167 1.00 81.31 204 GLY A CA 1
ATOM 1666 C C . GLY A 1 204 ? -2.118 10.627 5.979 1.00 81.31 204 GLY A C 1
ATOM 1667 O O . GLY A 1 204 ? -2.372 9.439 6.183 1.00 81.31 204 GLY A O 1
ATOM 1668 N N . PRO A 1 205 ? -1.822 11.074 4.740 1.00 77.88 205 PRO A N 1
ATOM 1669 C CA . PRO A 1 205 ? -2.136 10.325 3.517 1.00 77.88 205 PRO A CA 1
ATOM 1670 C C . PRO A 1 205 ? -1.440 8.961 3.452 1.00 77.88 205 PRO A C 1
ATOM 1672 O O . PRO A 1 205 ? -2.040 7.967 3.047 1.00 77.88 205 PRO A O 1
ATOM 1675 N N . HIS A 1 206 ? -0.185 8.903 3.894 1.00 75.19 206 HIS A N 1
ATOM 1676 C CA . HIS A 1 206 ? 0.651 7.703 3.861 1.00 75.19 206 HIS A CA 1
ATOM 1677 C C . HIS A 1 206 ? 0.703 6.959 5.206 1.00 75.19 206 HIS A C 1
ATOM 1679 O O . HIS A 1 206 ? 1.603 6.147 5.431 1.00 75.19 206 HIS A O 1
ATOM 1685 N N . LYS A 1 207 ? -0.250 7.223 6.114 1.00 78.25 207 LYS A N 1
ATOM 1686 C CA . LYS A 1 207 ? -0.387 6.449 7.355 1.00 78.25 207 LYS A CA 1
ATOM 1687 C C . LYS A 1 207 ? -0.878 5.028 7.067 1.00 78.25 207 LYS A C 1
ATOM 1689 O O . LYS A 1 207 ? -1.355 4.719 5.974 1.00 78.25 207 LYS A O 1
ATOM 1694 N N . ALA A 1 208 ? -0.698 4.152 8.056 1.00 70.81 208 ALA A N 1
ATOM 1695 C CA . ALA A 1 208 ? -1.150 2.773 7.960 1.00 70.81 208 ALA A CA 1
ATOM 1696 C C . ALA A 1 208 ? -2.668 2.727 7.692 1.00 70.81 208 ALA A C 1
ATOM 1698 O O . ALA A 1 208 ? -3.400 3.528 8.277 1.00 70.81 208 ALA A O 1
ATOM 1699 N N . PRO A 1 209 ? -3.127 1.831 6.803 1.00 75.00 209 PRO A N 1
ATOM 1700 C CA . PRO A 1 209 ? -4.550 1.633 6.578 1.00 75.00 209 PRO A CA 1
ATOM 1701 C C . PRO A 1 209 ? -5.220 1.090 7.843 1.00 75.00 209 PRO A C 1
ATOM 1703 O O . PRO A 1 209 ? -4.566 0.453 8.675 1.00 75.00 209 PRO A O 1
ATOM 1706 N N . GLY A 1 210 ? -6.520 1.338 7.969 1.00 72.25 210 GLY A N 1
ATOM 1707 C CA . GLY A 1 210 ? -7.332 0.747 9.022 1.00 72.25 210 GLY A CA 1
ATOM 1708 C C . GLY A 1 210 ? -7.599 -0.745 8.773 1.00 72.25 210 GLY A C 1
ATOM 1709 O O . GLY A 1 210 ? -6.995 -1.361 7.888 1.00 72.25 210 GLY A O 1
ATOM 1710 N N . PRO A 1 211 ? -8.534 -1.352 9.523 1.00 69.88 211 PRO A N 1
ATOM 1711 C CA . PRO A 1 211 ? -8.959 -2.740 9.304 1.00 69.88 211 PRO A CA 1
ATOM 1712 C C . PRO A 1 211 ? -9.558 -2.979 7.904 1.00 69.88 211 PRO A C 1
ATOM 1714 O O . PRO A 1 211 ? -9.578 -4.107 7.410 1.00 69.88 211 PRO A O 1
ATOM 1717 N N . ASP A 1 212 ? -10.001 -1.916 7.233 1.00 69.69 212 ASP A N 1
ATOM 1718 C CA . ASP A 1 212 ? -10.439 -1.912 5.838 1.00 69.69 212 ASP A CA 1
ATOM 1719 C C . ASP A 1 212 ? -9.297 -2.188 4.840 1.00 69.69 212 ASP A C 1
ATOM 1721 O O . ASP A 1 212 ? -9.537 -2.671 3.731 1.00 69.69 212 ASP A O 1
ATOM 1725 N N . GLY A 1 213 ? -8.043 -1.952 5.233 1.00 71.06 213 GLY A N 1
ATOM 1726 C CA . GLY A 1 213 ? -6.866 -2.187 4.400 1.00 71.06 213 GLY A CA 1
ATOM 1727 C C . GLY A 1 213 ? -6.661 -1.136 3.304 1.00 71.06 213 GLY A C 1
ATOM 1728 O O . GLY A 1 213 ? -5.819 -1.339 2.428 1.00 71.06 213 GLY A O 1
ATOM 1729 N N . ILE A 1 214 ? -7.396 -0.018 3.345 1.00 76.38 214 ILE A N 1
ATOM 1730 C CA . ILE A 1 214 ? -7.346 1.054 2.346 1.00 76.38 214 ILE A CA 1
ATOM 1731 C C . ILE A 1 214 ? -6.680 2.296 2.969 1.00 76.38 214 ILE A C 1
ATOM 1733 O O . ILE A 1 214 ? -7.091 2.758 4.031 1.00 76.38 214 ILE A O 1
ATOM 1737 N N . PRO A 1 215 ? -5.614 2.852 2.363 1.00 78.50 215 PRO A N 1
ATOM 1738 C CA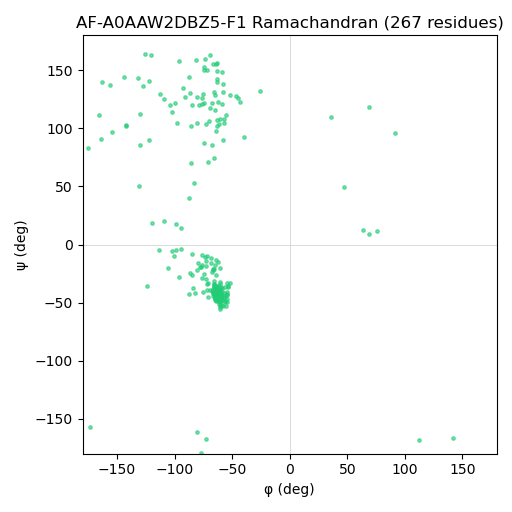 . PRO A 1 215 ? -4.896 3.986 2.944 1.00 78.50 215 PRO A CA 1
ATOM 1739 C C . PRO A 1 215 ? -5.682 5.296 2.803 1.00 78.50 215 PRO A C 1
ATOM 1741 O O . PRO A 1 215 ? -6.357 5.515 1.802 1.00 78.50 215 PRO A O 1
ATOM 1744 N N . ALA A 1 216 ? -5.502 6.236 3.735 1.00 80.38 216 ALA A N 1
ATOM 1745 C CA . ALA A 1 216 ? -6.168 7.546 3.705 1.00 80.38 216 ALA A CA 1
ATOM 1746 C C . ALA A 1 216 ? -5.949 8.325 2.391 1.00 80.38 216 ALA A C 1
ATOM 1748 O O . ALA A 1 216 ? -6.846 9.020 1.910 1.00 80.38 216 ALA A O 1
ATOM 1749 N N . TYR A 1 217 ? -4.773 8.170 1.769 1.00 80.00 217 TYR A N 1
ATOM 1750 C CA . TYR A 1 217 ? -4.463 8.735 0.453 1.00 80.00 217 TYR A CA 1
ATOM 1751 C C . TYR A 1 217 ? -5.487 8.364 -0.630 1.00 80.00 217 TYR A C 1
ATOM 1753 O O . TYR A 1 217 ? -5.798 9.186 -1.490 1.00 80.00 217 TYR A O 1
ATOM 1761 N N . PHE A 1 218 ? -6.032 7.147 -0.578 1.00 78.19 218 PHE A N 1
ATOM 1762 C CA . PHE A 1 218 ? -7.040 6.679 -1.522 1.00 78.19 218 PHE A CA 1
ATOM 1763 C C . PHE A 1 218 ? -8.310 7.530 -1.448 1.00 78.19 218 PHE A C 1
ATOM 1765 O O . PHE A 1 218 ? -8.787 8.015 -2.472 1.00 78.19 218 PHE A O 1
ATOM 1772 N N . PHE A 1 219 ? -8.828 7.766 -0.243 1.00 79.25 219 PHE A N 1
ATOM 1773 C CA . PHE A 1 219 ? -10.042 8.556 -0.054 1.00 79.25 219 PHE A CA 1
ATOM 1774 C C . PHE A 1 219 ? -9.825 10.004 -0.494 1.00 79.25 219 PHE A C 1
ATOM 1776 O O . PHE A 1 219 ? -10.583 10.505 -1.323 1.00 79.25 219 PHE A O 1
ATOM 1783 N N . ARG A 1 220 ? -8.722 10.626 -0.055 1.00 83.12 220 ARG A N 1
ATOM 1784 C CA . ARG A 1 220 ? -8.348 12.003 -0.427 1.00 83.12 220 ARG A CA 1
ATOM 1785 C C . ARG A 1 220 ? -8.275 12.226 -1.938 1.00 83.12 220 ARG A C 1
ATOM 1787 O O . ARG A 1 220 ? -8.702 13.264 -2.420 1.00 83.12 220 ARG A O 1
ATOM 1794 N N . ASN A 1 221 ? -7.724 11.270 -2.685 1.00 79.12 221 ASN A N 1
ATOM 1795 C CA . ASN A 1 221 ? -7.499 11.443 -4.121 1.00 79.12 221 ASN A CA 1
ATOM 1796 C C . ASN A 1 221 ? -8.714 11.066 -4.984 1.00 79.12 221 ASN A C 1
ATOM 1798 O O . ASN A 1 221 ? -8.810 11.495 -6.131 1.00 79.12 221 ASN A O 1
ATOM 1802 N N . THR A 1 222 ? -9.601 10.203 -4.492 1.00 74.25 222 THR A N 1
ATOM 1803 C CA . THR A 1 222 ? -10.715 9.675 -5.295 1.00 74.25 222 THR A CA 1
ATOM 1804 C C . THR A 1 222 ? -12.018 10.439 -5.080 1.00 74.25 222 THR A C 1
ATOM 1806 O O . THR A 1 222 ? -12.834 10.476 -5.997 1.00 74.25 222 THR A O 1
ATOM 1809 N N . GLY A 1 223 ? -12.221 11.047 -3.903 1.00 72.31 223 GLY A N 1
ATOM 1810 C CA . GLY A 1 223 ? -13.425 11.824 -3.577 1.00 72.31 223 GLY A CA 1
ATOM 1811 C C . GLY A 1 223 ? -14.710 10.992 -3.444 1.00 72.31 223 GLY A C 1
ATOM 1812 O O . GLY A 1 223 ? -15.795 11.545 -3.306 1.00 72.31 223 GLY A O 1
ATOM 1813 N N . ILE A 1 224 ? -14.612 9.659 -3.454 1.00 71.31 224 ILE A N 1
ATOM 1814 C CA . ILE A 1 224 ? -15.755 8.723 -3.515 1.00 71.31 224 ILE A CA 1
ATOM 1815 C C . ILE A 1 224 ? -16.696 8.763 -2.301 1.00 71.31 224 ILE A C 1
ATOM 1817 O O . ILE A 1 224 ? -17.781 8.180 -2.337 1.00 71.31 224 ILE A O 1
ATOM 1821 N N . PHE A 1 225 ? -16.271 9.410 -1.215 1.00 68.06 225 PHE A N 1
ATOM 1822 C CA . PHE A 1 225 ? -17.064 9.597 -0.002 1.00 68.06 225 PHE A CA 1
ATOM 1823 C C . PHE A 1 225 ? -18.126 10.699 -0.158 1.00 68.06 225 PHE A C 1
ATOM 1825 O O . PHE A 1 225 ? -19.105 10.691 0.583 1.00 68.06 225 PHE A O 1
ATOM 1832 N N . LEU A 1 226 ? -17.982 11.600 -1.140 1.00 62.91 226 LEU A N 1
ATOM 1833 C CA . LEU A 1 226 ? -18.931 12.691 -1.387 1.00 62.91 226 LEU A CA 1
ATOM 1834 C C . LEU A 1 226 ? -20.256 12.198 -1.999 1.00 62.91 226 LEU A C 1
ATOM 1836 O O . LEU A 1 226 ? -21.311 12.743 -1.681 1.00 62.91 226 LEU A O 1
ATOM 1840 N N . ASP A 1 227 ? -20.229 11.107 -2.772 1.00 56.59 227 ASP A N 1
ATOM 1841 C CA . ASP A 1 227 ? -21.415 10.516 -3.421 1.00 56.59 227 ASP A CA 1
ATOM 1842 C C . ASP A 1 227 ? -22.359 9.763 -2.457 1.00 56.59 227 ASP A C 1
ATOM 1844 O O . ASP A 1 227 ? -23.456 9.366 -2.846 1.00 56.59 227 ASP A O 1
ATOM 1848 N N . GLN A 1 228 ? -21.961 9.513 -1.202 1.00 55.53 228 GLN A N 1
ATOM 1849 C CA . GLN A 1 228 ? -22.719 8.664 -0.258 1.00 55.53 228 GLN A CA 1
ATOM 1850 C C . GLN A 1 228 ? -23.377 9.436 0.891 1.00 55.53 228 GLN A C 1
ATOM 1852 O O . GLN A 1 228 ? -23.732 8.874 1.929 1.00 55.53 228 GLN A O 1
ATOM 1857 N N . THR A 1 229 ? -23.560 10.736 0.714 1.00 47.38 229 THR A N 1
ATOM 1858 C CA . THR A 1 229 ? -23.803 11.709 1.780 1.00 47.38 229 THR A CA 1
ATOM 1859 C C . THR A 1 229 ? -25.250 11.814 2.257 1.00 47.38 229 THR A C 1
ATOM 1861 O O . THR A 1 229 ? -25.848 12.871 2.411 1.00 47.38 229 THR A O 1
ATOM 1864 N N . SER A 1 230 ? -25.805 10.667 2.609 1.00 41.00 230 SER A N 1
ATOM 1865 C CA . SER A 1 230 ? -26.829 10.597 3.646 1.00 41.00 230 SER A CA 1
ATOM 1866 C C . SER A 1 230 ? -26.452 9.496 4.634 1.00 41.00 230 SER A C 1
ATOM 1868 O O . SER A 1 230 ? -27.232 8.614 4.980 1.00 41.00 230 SER A O 1
ATOM 1870 N N . LEU A 1 231 ? -25.213 9.529 5.122 1.00 45.84 231 LEU A N 1
ATOM 1871 C CA . LEU A 1 231 ? -24.841 8.829 6.347 1.00 45.84 231 LEU A CA 1
ATOM 1872 C C . LEU A 1 231 ? -25.476 9.564 7.536 1.00 45.84 231 LEU A C 1
ATOM 1874 O O . LEU A 1 231 ? -24.797 10.176 8.351 1.00 45.84 231 LEU A O 1
ATOM 1878 N N . THR A 1 232 ? -26.800 9.473 7.672 1.00 36.34 232 THR A N 1
ATOM 1879 C CA . THR A 1 232 ? -27.401 9.511 9.001 1.00 36.34 232 THR A CA 1
ATOM 1880 C C . THR A 1 232 ? -26.953 8.225 9.681 1.00 36.34 232 THR A C 1
ATOM 1882 O O . THR A 1 232 ? -27.625 7.195 9.611 1.00 36.34 232 THR A O 1
ATOM 1885 N N . LEU A 1 233 ? -25.772 8.261 10.299 1.00 38.19 233 LEU A N 1
ATOM 1886 C CA . LEU A 1 233 ? -25.525 7.452 11.479 1.00 38.19 233 LEU A CA 1
ATOM 1887 C C . LEU A 1 233 ? -26.595 7.895 12.475 1.00 38.19 233 LEU A C 1
ATOM 1889 O O . LEU A 1 233 ? -26.414 8.871 13.199 1.00 38.19 233 LEU A O 1
ATOM 1893 N N . SER A 1 234 ? -27.759 7.242 12.453 1.00 33.25 234 SER A N 1
ATOM 1894 C CA . SER A 1 234 ? -28.647 7.281 13.600 1.00 33.25 234 SER A CA 1
ATOM 1895 C C . SER A 1 234 ? -27.794 6.761 14.745 1.00 33.25 234 SER A C 1
ATOM 1897 O O . SER A 1 234 ? -27.475 5.568 14.779 1.00 33.25 234 SER A O 1
ATOM 1899 N N . LYS A 1 235 ? -27.344 7.661 15.627 1.00 35.78 235 LYS A N 1
ATOM 1900 C CA . LYS A 1 235 ? -26.820 7.250 16.926 1.00 35.78 235 LYS A CA 1
ATOM 1901 C C . LYS A 1 235 ? -27.842 6.252 17.466 1.00 35.78 235 LYS A C 1
ATOM 1903 O O . LYS A 1 235 ? -29.032 6.582 17.414 1.00 35.78 235 LYS A O 1
ATOM 1908 N N . PRO A 1 236 ? -27.449 5.039 17.890 1.00 31.42 236 PRO A N 1
ATOM 1909 C CA . PRO A 1 236 ? -28.381 4.204 18.616 1.00 31.42 236 PRO A CA 1
ATOM 1910 C C . PRO A 1 236 ? -28.848 5.061 19.786 1.00 31.42 236 PRO A C 1
ATOM 1912 O O . PRO A 1 236 ? -28.042 5.452 20.632 1.00 31.42 236 PRO A O 1
ATOM 1915 N N . SER A 1 237 ? -30.124 5.454 19.752 1.00 27.97 237 SER A N 1
ATOM 1916 C CA . SER A 1 237 ? -30.797 6.041 20.897 1.00 27.97 237 SER A CA 1
ATOM 1917 C C . SER A 1 237 ? -30.412 5.180 22.077 1.00 27.97 237 SER A C 1
ATOM 1919 O O . SER A 1 237 ? -30.533 3.959 21.974 1.00 27.97 237 SER A O 1
ATOM 1921 N N . SER A 1 238 ? -29.887 5.806 23.125 1.00 36.12 238 SER A N 1
ATOM 1922 C CA . SER A 1 238 ? -29.521 5.194 24.392 1.00 36.12 238 SER A CA 1
ATOM 1923 C C . SER A 1 238 ? -30.572 4.156 24.783 1.00 36.12 238 SER A C 1
ATOM 1925 O O . SER A 1 238 ? -31.606 4.481 25.354 1.00 36.12 238 SER A O 1
ATOM 1927 N N . THR A 1 239 ? -30.334 2.907 24.402 1.00 34.12 239 THR A N 1
ATOM 1928 C CA . THR A 1 239 ? -31.174 1.772 24.739 1.00 34.12 239 THR A CA 1
ATOM 1929 C C . THR A 1 239 ? -30.192 0.763 25.272 1.00 34.12 239 THR A C 1
ATOM 1931 O O . THR A 1 239 ? -29.264 0.345 24.582 1.00 34.12 239 THR A O 1
ATOM 1934 N N . GLN A 1 240 ? -30.356 0.547 26.566 1.00 32.66 240 GLN A N 1
ATOM 1935 C CA . GLN A 1 240 ? -29.613 -0.314 27.462 1.00 32.66 240 GLN A CA 1
ATOM 1936 C C . GLN A 1 240 ? -28.938 -1.491 26.756 1.00 32.66 240 GLN A C 1
ATOM 1938 O O . GLN A 1 240 ? -29.547 -2.199 25.954 1.00 32.66 240 GLN A O 1
ATOM 1943 N N . GLY A 1 241 ? -27.656 -1.672 27.074 1.00 33.78 241 GLY A N 1
ATOM 1944 C CA . GLY A 1 241 ? -26.844 -2.747 26.539 1.00 33.78 241 GLY A CA 1
ATOM 1945 C C . GLY A 1 241 ? -27.511 -4.104 26.725 1.00 33.78 241 GLY A C 1
ATOM 1946 O O . GLY A 1 241 ? -27.883 -4.485 27.829 1.00 33.78 241 GLY A O 1
ATOM 1947 N N . LEU A 1 242 ? -27.595 -4.849 25.632 1.00 26.89 242 LEU A N 1
ATOM 1948 C CA . LEU A 1 242 ? -27.669 -6.298 25.662 1.00 26.89 242 LEU A CA 1
ATOM 1949 C C . LEU A 1 242 ? -26.617 -6.803 24.681 1.00 26.89 242 LEU A C 1
ATOM 1951 O O . LEU A 1 242 ? -26.885 -7.047 23.507 1.00 26.89 242 LEU A O 1
ATOM 1955 N N . TYR A 1 243 ? -25.387 -6.929 25.181 1.00 28.75 243 TYR A N 1
ATOM 1956 C CA . TYR A 1 243 ? -24.462 -7.909 24.634 1.00 28.75 243 TYR A CA 1
ATOM 1957 C C . TYR A 1 243 ? -25.082 -9.281 24.898 1.00 28.75 243 TYR A C 1
ATOM 1959 O O . TYR A 1 243 ? -25.165 -9.746 26.033 1.00 28.75 243 TYR A O 1
ATOM 1967 N N . SER A 1 244 ? -25.581 -9.905 23.838 1.00 27.38 244 SER A N 1
ATOM 1968 C CA . SER A 1 244 ? -26.020 -11.292 23.839 1.00 27.38 244 SER A CA 1
ATOM 1969 C C . SER A 1 244 ? -24.823 -12.198 24.125 1.00 27.38 244 SER A C 1
ATOM 1971 O O . SER A 1 244 ? -23.997 -12.447 23.249 1.00 27.38 244 SER A O 1
ATOM 1973 N N . ASN A 1 245 ? -24.738 -12.666 25.368 1.00 27.77 245 ASN A N 1
ATOM 1974 C CA . ASN A 1 245 ? -23.808 -13.694 25.810 1.00 27.77 245 ASN A CA 1
ATOM 1975 C C . ASN A 1 245 ? -24.356 -15.074 25.381 1.00 27.77 245 ASN A C 1
ATOM 1977 O O . ASN A 1 245 ? -25.467 -15.431 25.787 1.00 27.77 245 ASN A O 1
ATOM 1981 N N . PRO A 1 246 ? -23.653 -15.873 24.558 1.00 32.72 246 PRO A N 1
ATOM 1982 C CA . PRO A 1 246 ? -24.128 -17.184 24.141 1.00 32.72 246 PRO A CA 1
ATOM 1983 C C . PRO A 1 246 ? -23.736 -18.225 25.192 1.00 32.72 246 PRO A C 1
ATOM 1985 O O . PRO A 1 246 ? -22.856 -19.038 24.945 1.00 32.72 246 PRO A O 1
ATOM 1988 N N . SER A 1 247 ? -24.352 -18.193 26.377 1.00 33.91 247 SER A N 1
ATOM 1989 C CA . SER A 1 247 ? -24.339 -19.308 27.341 1.00 33.91 247 SER A CA 1
ATOM 1990 C C . SER A 1 247 ? -25.220 -19.010 28.548 1.00 33.91 247 SER A C 1
ATOM 1992 O O . SER A 1 247 ? -24.731 -18.626 29.603 1.00 33.91 247 SER A O 1
ATOM 1994 N N . THR A 1 248 ? -26.527 -19.246 28.437 1.00 31.12 248 THR A N 1
ATOM 1995 C CA . THR A 1 248 ? -27.307 -19.700 29.600 1.00 31.12 248 THR A CA 1
ATOM 1996 C C . THR A 1 248 ? -28.532 -20.477 29.128 1.00 31.12 248 THR A C 1
ATOM 1998 O O . THR A 1 248 ? -29.569 -19.920 28.779 1.00 31.12 248 THR A O 1
ATOM 2001 N N . LYS A 1 249 ? -28.416 -21.808 29.114 1.00 32.88 249 LYS A N 1
ATOM 2002 C CA . LYS A 1 249 ? -29.583 -22.683 29.207 1.00 32.88 249 LYS A CA 1
ATOM 2003 C C . LYS A 1 249 ? -30.082 -22.594 30.646 1.00 32.88 249 LYS A C 1
ATOM 2005 O O . LYS A 1 249 ? -29.484 -23.220 31.505 1.00 32.88 249 LYS A O 1
ATOM 2010 N N . HIS A 1 250 ? -31.167 -21.876 30.903 1.00 30.98 250 HIS A N 1
ATOM 2011 C CA . HIS A 1 250 ? -32.051 -22.213 32.017 1.00 30.98 250 HIS A CA 1
ATOM 2012 C C . HIS A 1 250 ? -33.502 -21.972 31.606 1.00 30.98 250 HIS A C 1
ATOM 2014 O O . HIS A 1 250 ? -34.004 -20.856 31.538 1.00 30.98 250 HIS A O 1
ATOM 2020 N N . SER A 1 251 ? -34.153 -23.089 31.291 1.00 30.03 251 SER A N 1
ATOM 2021 C CA . SER A 1 251 ? -35.598 -23.246 31.257 1.00 30.03 251 SER A CA 1
ATOM 2022 C C . SER A 1 251 ? -36.130 -23.077 32.675 1.00 30.03 251 SER A C 1
ATOM 2024 O O . SER A 1 251 ? -35.859 -23.941 33.502 1.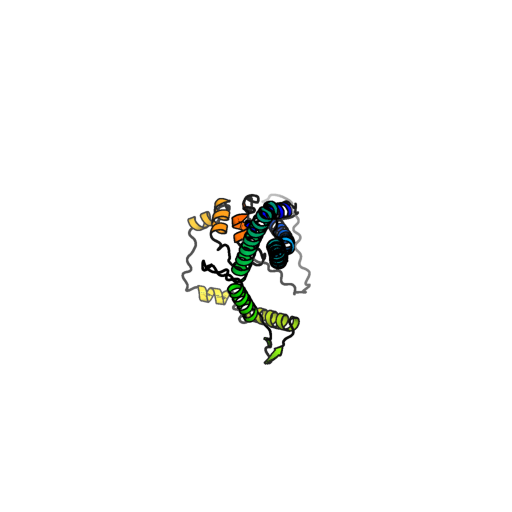00 30.03 251 SER A O 1
ATOM 2026 N N . LEU A 1 252 ? -36.938 -22.050 32.924 1.00 28.64 252 LEU A N 1
ATOM 2027 C CA . LEU A 1 252 ? -38.027 -22.116 33.897 1.00 28.64 252 LEU A CA 1
ATOM 2028 C C . LEU A 1 252 ? -39.211 -21.322 33.340 1.00 28.64 252 LEU A C 1
ATOM 2030 O O . LEU A 1 252 ? -39.224 -20.095 33.297 1.00 28.64 252 LEU A O 1
ATOM 2034 N N . ALA A 1 253 ? -40.177 -22.084 32.840 1.00 27.81 253 ALA A N 1
ATOM 2035 C CA . ALA A 1 253 ? -41.492 -21.622 32.453 1.00 27.81 253 ALA A CA 1
ATOM 2036 C C . ALA A 1 253 ? -42.351 -21.313 33.688 1.00 27.81 253 ALA A C 1
ATOM 2038 O O . ALA A 1 253 ? -42.181 -21.922 34.743 1.00 27.81 253 ALA A O 1
ATOM 2039 N N . SER A 1 254 ? -43.378 -20.497 33.446 1.00 26.88 254 SER A N 1
ATOM 2040 C CA . SER A 1 254 ? -44.607 -20.350 34.240 1.00 26.88 254 SER A CA 1
ATOM 2041 C C . SER A 1 254 ? -44.589 -19.280 35.331 1.00 26.88 254 SER A C 1
ATOM 2043 O O . SER A 1 254 ? -44.277 -19.546 36.483 1.00 26.88 254 SER A O 1
ATOM 2045 N N . SER A 1 255 ? -45.110 -18.096 35.003 1.00 28.08 255 SER A N 1
ATOM 2046 C CA . SER A 1 255 ? -46.199 -17.541 35.809 1.00 28.08 255 SER A CA 1
ATOM 2047 C C . SER A 1 255 ? -47.026 -16.547 34.999 1.00 28.08 255 SER A C 1
ATOM 2049 O O . SER A 1 255 ? -46.523 -15.769 34.194 1.00 28.08 255 SER A O 1
ATOM 2051 N N . GLN A 1 256 ? -48.327 -16.677 35.181 1.00 30.66 256 GLN A N 1
ATOM 2052 C CA . GLN A 1 256 ? -49.423 -16.130 34.402 1.00 30.66 256 GLN A CA 1
ATOM 2053 C C . GLN A 1 256 ? -49.569 -14.618 34.602 1.00 30.66 256 GLN A C 1
ATOM 2055 O O . GLN A 1 256 ? -49.353 -14.125 35.706 1.00 30.66 256 GLN A O 1
ATOM 2060 N N . ARG A 1 257 ? -50.051 -13.909 33.573 1.00 28.28 257 ARG A N 1
ATOM 2061 C CA . ARG A 1 257 ? -50.939 -12.739 33.721 1.00 28.28 257 ARG A CA 1
ATOM 2062 C C . ARG A 1 257 ? -51.608 -12.411 32.385 1.00 28.28 257 ARG A C 1
ATOM 2064 O O . ARG A 1 257 ? -51.094 -11.660 31.564 1.00 28.28 257 ARG A O 1
ATOM 2071 N N . THR A 1 258 ? -52.779 -13.007 32.195 1.00 29.31 258 THR A N 1
ATOM 2072 C CA . THR A 1 258 ? -53.775 -12.602 31.201 1.00 29.31 258 THR A CA 1
ATOM 2073 C C . THR A 1 258 ? -54.475 -11.349 31.719 1.00 29.31 258 THR A C 1
ATOM 2075 O O . THR A 1 258 ? -55.075 -11.379 32.790 1.00 29.31 258 THR A O 1
ATOM 2078 N N . ILE A 1 259 ? -54.399 -10.250 30.970 1.00 27.17 259 ILE A N 1
ATOM 2079 C CA . ILE A 1 259 ? -55.246 -9.068 31.158 1.00 27.17 259 ILE A CA 1
ATOM 2080 C C . ILE A 1 259 ? -56.321 -9.133 30.074 1.00 27.17 259 ILE A C 1
ATOM 2082 O O . ILE A 1 259 ? -56.014 -9.026 28.888 1.00 27.17 259 ILE A O 1
ATOM 2086 N N . THR A 1 260 ? -57.579 -9.317 30.475 1.00 30.45 260 THR A N 1
ATOM 2087 C CA . THR A 1 260 ? -58.747 -9.136 29.605 1.00 30.45 260 THR A CA 1
ATOM 2088 C C . THR A 1 260 ? -59.548 -7.938 30.099 1.00 30.45 260 THR A C 1
ATOM 2090 O O . THR A 1 260 ? -59.834 -7.791 31.284 1.00 30.45 260 THR A O 1
ATOM 2093 N N . LEU A 1 261 ? -59.836 -7.064 29.143 1.00 28.75 261 LEU A N 1
ATOM 2094 C CA . LEU A 1 261 ? -60.498 -5.773 29.245 1.00 28.75 261 LEU A CA 1
ATOM 2095 C C . LEU A 1 261 ? -62.019 -5.871 29.471 1.00 28.75 261 LEU A C 1
ATOM 2097 O O . LEU A 1 261 ? -62.676 -6.764 28.948 1.00 28.75 261 LEU A O 1
ATOM 2101 N N . MET A 1 262 ? -62.530 -4.813 30.114 1.00 29.42 262 MET A N 1
ATOM 2102 C CA . MET A 1 262 ? -63.877 -4.221 30.032 1.00 29.42 262 MET A CA 1
ATOM 2103 C C . MET A 1 262 ? -65.099 -4.978 30.581 1.00 29.42 262 MET A C 1
ATOM 2105 O O . MET A 1 262 ? -65.609 -5.910 29.967 1.00 29.42 262 MET A O 1
ATOM 2109 N N . ARG A 1 263 ? -65.743 -4.361 31.586 1.00 29.75 263 ARG A N 1
ATOM 2110 C CA . ARG A 1 263 ? -67.119 -3.841 31.452 1.00 29.75 263 ARG A CA 1
ATOM 2111 C C . ARG A 1 263 ? -67.469 -2.841 32.564 1.00 29.75 263 ARG A C 1
ATOM 2113 O O . ARG A 1 263 ? -67.095 -3.017 33.716 1.00 29.75 263 ARG A O 1
ATOM 2120 N N . SER A 1 264 ? -68.171 -1.792 32.149 1.00 32.41 264 SER A N 1
ATOM 2121 C CA . SER A 1 264 ? -68.750 -0.680 32.919 1.00 32.41 264 SER A CA 1
ATOM 2122 C C . SER A 1 264 ? -70.102 -1.089 33.586 1.00 32.41 264 SER A C 1
ATOM 2124 O O . SER A 1 264 ? -70.400 -2.281 33.609 1.00 32.41 264 SER A O 1
ATOM 2126 N N . PRO A 1 265 ? -70.996 -0.171 34.027 1.00 45.81 265 PRO A N 1
ATOM 2127 C CA . PRO A 1 265 ? -71.103 0.401 35.384 1.00 45.81 265 PRO A CA 1
ATOM 2128 C C . PRO A 1 265 ? -72.518 0.269 36.024 1.00 45.81 265 PRO A C 1
ATOM 2130 O O . PRO A 1 265 ? -73.491 0.135 35.298 1.00 45.81 265 PRO A O 1
ATOM 2133 N N . THR A 1 266 ? -72.662 0.442 37.348 1.00 36.41 266 THR A N 1
ATOM 2134 C CA . THR A 1 266 ? -73.916 0.834 38.069 1.00 36.41 266 THR A CA 1
ATOM 2135 C C . THR A 1 266 ? -73.530 1.253 39.509 1.00 36.41 266 THR A C 1
ATOM 2137 O O . THR A 1 266 ? -72.907 0.450 40.193 1.00 36.41 266 THR A O 1
ATOM 2140 N N . LEU A 1 267 ? -73.614 2.527 39.949 1.00 35.38 267 LEU A N 1
ATOM 2141 C CA . LEU A 1 267 ? -74.762 3.192 40.627 1.00 35.38 267 LEU A CA 1
ATOM 2142 C C . LEU A 1 267 ? -75.503 2.214 41.561 1.00 35.38 267 LEU A C 1
ATOM 2144 O O . LEU A 1 267 ? -76.112 1.289 41.042 1.00 35.38 267 LEU A O 1
ATOM 2148 N N . GLY A 1 268 ? -75.487 2.262 42.896 1.00 40.22 268 GLY A N 1
ATOM 2149 C CA . GLY A 1 268 ? -75.495 3.293 43.956 1.00 40.22 268 GLY A CA 1
ATOM 2150 C C . GLY A 1 268 ? -76.395 2.713 45.089 1.00 40.22 268 GLY A C 1
ATOM 2151 O O . GLY A 1 268 ? -76.825 1.565 44.942 1.00 40.22 268 GLY A O 1
ATOM 2152 N N . PRO A 1 269 ? -76.850 3.479 46.096 1.00 46.84 269 PRO A N 1
ATOM 2153 C CA . PRO A 1 269 ? -76.095 4.305 47.041 1.00 46.84 269 PRO A CA 1
ATOM 2154 C C . PRO A 1 269 ? -75.386 3.496 48.149 1.00 46.84 269 PRO A C 1
ATOM 2156 O O . PRO A 1 269 ? -75.752 2.323 48.382 1.00 46.84 269 PRO A O 1
#

Organism: NCBI:txid425828

Mean predicted aligned error: 15.02 Å